Protein 9EWP (pdb70)

Nearest PDB structures (foldseek):
  9en5-assembly1_A  TM=1.001E+00  e=4.259E-35  Saccharomyces cerevisiae S288C
  9eyh-assembly1_B  TM=9.664E-01  e=7.649E-31  Saccharomyces cerevisiae
  2f4w-assembly2_B  TM=9.555E-01  e=5.500E-20  Homo sapiens
  2f4w-assembly1_A  TM=9.578E-01  e=4.843E-20  Homo sapiens
  8uqd-assembly1_B  TM=6.911E-01  e=2.734E-10  Homo sapiens

InterPro domains:
  IPR000608 Ubiquitin-conjugating (UBC), catalytic core domain [PF00179] (9-120)
  IPR000608 Ubiquitin-conjugating (UBC), catalytic core domain [PS50127] (5-167)
  IPR016135 Ubiquitin-conjugating enzyme/RWD-like [G3DSA:3.10.110.10] (1-178)
  IPR016135 Ubiquitin-conjugating enzyme/RWD-like [SSF54495] (6-152)
  IPR050113 Ubiquitin-conjugating enzyme E2-like [PTHR24067] (4-146)

Sequence (172 aa):
ATKQAHKRLTTKEYKLMVENPPPYILARPNEDNILEWHYIITGPADTPYKGGQYHGTLTFPSDYPYKPPAIRMITPNGRFKPNTRLCLSMSDYHPDTWNPGWSVSTILNGLLSFMTSDEATTGGSITTSDHQKKTLARNSISYNTFQNVRFKLIFPEVVQENVETLEKRKLDEL

Organism: Saccharomyces cerevisiae (strain ATCC 204508 / S288c) (NCBI:txid559292)

Radius of gyration: 16.15 Å; Cα contacts (8 Å, |Δi|>4): 295; chains: 1; bounding box: 28×48×44 Å

Foldseek 3Di:
DPPVQQVQLVVLQVVCVVPPDPQKDKAADPVDSQKMKMWGAQDCVALLHQAIKIWIWGHDPPPPLAATFTAIAQDAQFFDHPDGWDFCRHRVCSPPHDSPQGPSNVVVRVNVVSRDNDDTPGTDHDDSVVRNVSRVCRLVCLLPVNVVSCVRPVVVNVVSVVVVVCVVVVVD

Structure (mmCIF, N/CA/C/O backbone):
data_9EWP
#
_entry.id   9EWP
#
_cell.length_a   43.139
_cell.length_b   44.169
_cell.length_c   97.578
_cell.angle_alpha   90.000
_cell.angle_beta   90.000
_cell.angle_gamma   90.000
#
_symmetry.space_group_name_H-M   'P 21 21 21'
#
loop_
_entity.id
_entity.type
_entity.pdbx_description
1 polymer 'Ubiquitin-conjugating enzyme E2 6'
2 non-polymer 1,2-ETHANEDIOL
3 non-polymer 'CADMIUM ION'
4 non-polymer 'SODIUM ION'
5 non-polymer 'CHLORIDE ION'
6 water water
#
loop_
_atom_site.group_PDB
_atom_site.id
_atom_site.type_symbol
_atom_site.label_atom_id
_atom_site.label_alt_id
_atom_site.label_comp_id
_atom_site.label_asym_id
_atom_site.label_entity_id
_atom_site.label_seq_id
_atom_site.pdbx_PDB_ins_code
_atom_site.Cartn_x
_atom_site.Cartn_y
_atom_site.Cartn_z
_atom_site.occupancy
_atom_site.B_iso_or_equiv
_atom_site.auth_seq_id
_atom_site.auth_comp_id
_atom_site.auth_asym_id
_atom_site.auth_atom_id
_atom_site.pdbx_PDB_model_num
ATOM 1 N N . ALA A 1 2 ? 12.73769 29.61207 22.88878 1.000 30.80875 2 ALA A N 1
ATOM 2 C CA . ALA A 1 2 ? 13.93765 30.50881 23.04862 1.000 28.78721 2 ALA A CA 1
ATOM 3 C C . ALA A 1 2 ? 14.17341 31.24156 21.71864 1.000 25.58866 2 ALA A C 1
ATOM 4 O O . ALA A 1 2 ? 13.75358 30.68196 20.73746 1.000 28.20883 2 ALA A O 1
ATOM 10 N N . THR A 1 3 ? 14.84307 32.43507 21.63394 1.000 23.30422 3 THR A N 1
ATOM 11 C CA . THR A 1 3 ? 15.17632 32.95093 20.29431 1.000 20.89304 3 THR A CA 1
ATOM 12 C C . THR A 1 3 ? 16.16060 31.96677 19.63148 1.000 18.13787 3 THR A C 1
ATOM 13 O O . THR A 1 3 ? 16.90432 31.19871 20.27206 1.000 17.38348 3 THR A O 1
ATOM 24 N N . LYS A 1 4 ? 16.22072 32.04158 18.33149 1.000 18.39384 4 LYS A N 1
ATOM 25 C CA . LYS A 1 4 ? 17.11262 31.17044 17.59076 1.000 19.30740 4 LYS A CA 1
ATOM 26 C C . LYS A 1 4 ? 18.56437 31.43758 17.96927 1.000 17.74054 4 LYS A C 1
ATOM 27 O O . LYS A 1 4 ? 19.38000 30.51207 18.13575 1.000 18.14282 4 LYS A O 1
ATOM 46 N N . GLN A 1 5 ? 18.90742 32.70530 18.19106 1.000 17.24425 5 GLN A N 1
ATOM 47 C CA . GLN A 1 5 ? 20.24526 33.04920 18.63031 1.000 17.40411 5 GLN A CA 1
ATOM 48 C C . GLN A 1 5 ? 20.56233 32.42876 19.97443 1.000 16.70505 5 GLN A C 1
ATOM 49 O O . GLN A 1 5 ? 21.64186 31.86207 20.16207 1.000 17.52451 5 GLN A O 1
ATOM 63 N N . ALA A 1 6 ? 19.65806 32.56677 20.91863 1.000 16.42904 6 ALA A N 1
ATOM 64 C CA . ALA A 1 6 ? 19.92139 31.99406 22.23513 1.000 16.26298 6 ALA A CA 1
ATOM 65 C C . ALA A 1 6 ? 20.04592 30.47644 22.17647 1.000 16.47044 6 ALA A C 1
ATOM 66 O O . ALA A 1 6 ? 20.88300 29.88210 22.86809 1.000 16.40857 6 ALA A O 1
ATOM 73 N N . HIS A 1 7 ? 19.15591 29.84644 21.39632 1.000 16.40223 7 HIS A N 1
ATOM 74 C CA . HIS A 1 7 ? 19.17009 28.41546 21.29483 1.000 15.74437 7 HIS A CA 1
ATOM 75 C C . HIS A 1 7 ? 20.48913 27.93193 20.70975 1.000 15.52599 7 HIS A C 1
ATOM 76 O O . HIS A 1 7 ? 21.09652 26.98259 21.22172 1.000 16.17953 7 HIS A O 1
ATOM 90 N N . LYS A 1 8 ? 20.96442 28.57023 19.64433 1.000 15.49608 8 LYS A N 1
ATOM 91 C CA . LYS A 1 8 ? 22.23545 28.18060 19.06487 1.000 16.08963 8 LYS A CA 1
ATOM 92 C C . LYS A 1 8 ? 23.37955 28.34590 20.05438 1.000 15.38844 8 LYS A C 1
ATOM 93 O O . LYS A 1 8 ? 24.25451 27.47660 20.19784 1.000 15.69152 8 LYS A O 1
ATOM 112 N N . ARG A 1 9 ? 23.39648 29.48216 20.74225 1.000 15.27736 9 ARG A N 1
ATOM 113 C CA . ARG A 1 9 ? 24.46958 29.74784 21.69995 1.000 15.46248 9 ARG A CA 1
ATOM 114 C C . ARG A 1 9 ? 24.50182 28.73646 22.83068 1.000 15.37930 9 ARG A C 1
ATOM 115 O O . ARG A 1 9 ? 25.58062 28.22322 23.19350 1.000 15.68805 9 ARG A O 1
ATOM 136 N N . LEU A 1 10 ? 23.34345 28.49797 23.43931 1.000 15.02437 10 LEU A N 1
ATOM 137 C CA . LEU A 1 10 ? 23.31740 27.59958 24.59624 1.000 15.52951 10 LEU A CA 1
ATOM 138 C C . LEU A 1 10 ? 23.58937 26.15118 24.21437 1.000 15.81225 10 LEU A C 1
ATOM 139 O O . LEU A 1 10 ? 24.22714 25.40370 24.98371 1.000 16.00426 10 LEU A O 1
ATOM 155 N N A THR A 1 11 ? 23.14106 25.75251 23.02528 0.649 15.45539 11 THR A N 1
ATOM 156 N N B THR A 1 11 ? 23.14809 25.73823 23.02878 0.351 16.05213 11 THR A N 1
ATOM 157 C CA A THR A 1 11 ? 23.50791 24.43158 22.50065 0.649 16.07167 11 THR A CA 1
ATOM 158 C CA B THR A 1 11 ? 23.52455 24.39913 22.59642 0.351 16.66467 11 THR A CA 1
ATOM 159 C C A THR A 1 11 ? 25.03288 24.31962 22.39924 0.649 16.09287 11 THR A C 1
ATOM 160 C C B THR A 1 11 ? 25.04620 24.30623 22.42386 0.351 16.42397 11 THR A C 1
ATOM 161 O O A THR A 1 11 ? 25.64199 23.31255 22.79417 0.649 16.25839 11 THR A O 1
ATOM 162 O O B THR A 1 11 ? 25.66514 23.29993 22.79945 0.351 16.52886 11 THR A O 1
ATOM 183 N N . LYS A 1 12 ? 25.68026 25.34709 21.87177 1.000 16.08854 12 LYS A N 1
ATOM 184 C CA . LYS A 1 12 ? 27.13598 25.30815 21.74734 1.000 16.12196 12 LYS A CA 1
ATOM 185 C C . LYS A 1 12 ? 27.79621 25.30605 23.12250 1.000 16.21245 12 LYS A C 1
ATOM 186 O O . LYS A 1 12 ? 28.79643 24.59709 23.34310 1.000 16.69705 12 LYS A O 1
ATOM 206 N N . GLU A 1 13 ? 27.26573 26.07872 24.06351 1.000 16.38203 13 GLU A N 1
ATOM 207 C CA . GLU A 1 13 ? 27.83509 26.06237 25.41276 1.000 15.96609 13 GLU A CA 1
ATOM 208 C C . GLU A 1 13 ? 27.80681 24.65743 26.00809 1.000 16.52932 13 GLU A C 1
ATOM 209 O O . GLU A 1 13 ? 28.75098 24.26921 26.70394 1.000 18.17570 13 GLU A O 1
ATOM 221 N N . TYR A 1 14 ? 26.71130 23.89794 25.80928 1.000 15.76170 14 TYR A N 1
ATOM 222 C CA . TYR A 1 14 ? 26.67674 22.55230 26.35765 1.000 15.54476 14 TYR A CA 1
ATOM 223 C C . TYR A 1 14 ? 27.71832 21.65923 25.68700 1.000 15.00582 14 TYR A C 1
ATOM 224 O O . TYR A 1 14 ? 28.44136 20.92095 26.34487 1.000 16.50902 14 TYR A O 1
ATOM 242 N N . LYS A 1 15 ? 27.85610 21.79608 24.36743 1.000 15.80838 15 LYS A N 1
ATOM 243 C CA . LYS A 1 15 ? 28.85592 21.03821 23.66348 1.000 16.99504 15 LYS A CA 1
ATOM 244 C C . LYS A 1 15 ? 30.25376 21.32636 24.20314 1.000 17.52044 15 LYS A C 1
ATOM 245 O O . LYS A 1 15 ? 31.07210 20.40725 24.38301 1.000 17.74368 15 LYS A O 1
ATOM 264 N N . LEU A 1 16 ? 30.55636 22.60787 24.44098 1.000 17.78610 16 LEU A N 1
ATOM 265 C CA . LEU A 1 16 ? 31.85099 22.95263 24.98526 1.000 17.82841 16 LEU A CA 1
ATOM 266 C C . LEU A 1 16 ? 32.08440 22.32377 26.34774 1.000 18.51739 16 LEU A C 1
ATOM 267 O O . LEU A 1 16 ? 33.20687 21.92655 26.68444 1.000 20.04111 16 LEU A O 1
ATOM 283 N N . MET A 1 17 ? 31.04223 22.24703 27.16166 1.000 18.46336 17 MET A N 1
ATOM 284 C CA . MET A 1 17 ? 31.18437 21.63134 28.48243 1.000 19.47950 17 MET A CA 1
ATOM 285 C C . MET A 1 17 ? 31.36490 20.12352 28.40890 1.000 17.64447 17 MET A C 1
ATOM 286 O O . MET A 1 17 ? 32.05698 19.52106 29.23894 1.000 19.54201 17 MET A O 1
ATOM 300 N N . VAL A 1 18 ? 30.74189 19.47080 27.43589 1.000 17.27898 18 VAL A N 1
ATOM 301 C CA . VAL A 1 18 ? 30.98395 18.04384 27.22616 1.000 18.13441 18 VAL A CA 1
ATOM 302 C C . VAL A 1 18 ? 32.43789 17.81340 26.87040 1.000 19.53008 18 VAL A C 1
ATOM 303 O O . VAL A 1 18 ? 33.07794 16.84752 27.32834 1.000 20.69233 18 VAL A O 1
ATOM 316 N N . GLU A 1 19 ? 32.95892 18.65731 25.98019 1.000 20.18203 19 GLU A N 1
ATOM 317 C CA . GLU A 1 19 ? 34.31489 18.50117 25.47438 1.000 22.77731 19 GLU A CA 1
ATOM 318 C C . GLU A 1 19 ? 35.35555 18.79026 26.54227 1.000 22.48727 19 GLU A C 1
ATOM 319 O O . GLU A 1 19 ? 36.42816 18.17262 26.55545 1.000 24.45903 19 GLU A O 1
ATOM 331 N N . ASN A 1 20 ? 35.10236 19.77323 27.40120 1.000 21.05078 20 ASN A N 1
ATOM 332 C CA . ASN A 1 20 ? 36.04371 20.14221 28.44668 1.000 22.86475 20 ASN A CA 1
ATOM 333 C C . ASN A 1 20 ? 35.25524 20.39711 29.71094 1.000 22.01450 20 ASN A C 1
ATOM 334 O O . ASN A 1 20 ? 34.93082 21.53188 30.06083 1.000 22.01072 20 ASN A O 1
ATOM 345 N N . PRO A 1 21 ? 34.95397 19.35106 30.45450 1.000 22.28196 21 PRO A N 1
ATOM 346 C CA . PRO A 1 21 ? 34.12305 19.50276 31.62375 1.000 23.48679 21 PRO A CA 1
ATOM 347 C C . PRO A 1 21 ? 34.86855 20.24412 32.71485 1.000 24.08425 21 PRO A C 1
ATOM 348 O O . PRO A 1 21 ? 36.01843 19.92140 33.02384 1.000 25.38522 21 PRO A O 1
ATOM 359 N N . PRO A 1 22 ? 34.24325 21.25652 33.30090 1.000 23.75920 22 PRO A N 1
ATOM 360 C CA . PRO A 1 22 ? 34.89425 22.03420 34.30127 1.000 24.35863 22 PRO A CA 1
ATOM 361 C C . PRO A 1 22 ? 34.99541 21.23904 35.58337 1.000 23.78551 22 PRO A C 1
ATOM 362 O O . PRO A 1 22 ? 34.04036 20.55811 35.97558 1.000 22.52126 22 PRO A O 1
ATOM 373 N N . PRO A 1 23 ? 36.12217 21.32251 36.27743 1.000 25.17740 23 PRO A N 1
ATOM 374 C CA . PRO A 1 23 ? 36.23052 20.66467 37.56356 1.000 24.32118 23 PRO A CA 1
ATOM 375 C C . PRO A 1 23 ? 35.10750 21.09892 38.49281 1.000 21.97720 23 PRO A C 1
ATOM 376 O O . PRO A 1 23 ? 34.73637 22.27064 38.57490 1.000 22.20905 23 PRO A O 1
ATOM 387 N N . TYR A 1 24 ? 34.58595 20.14229 39.19735 1.000 18.03550 24 TYR A N 1
ATOM 388 C CA . TYR A 1 24 ? 33.60585 20.26978 40.25977 1.000 16.85808 24 TYR A CA 1
ATOM 389 C C . TYR A 1 24 ? 32.19652 20.54604 39.78883 1.000 16.16403 24 TYR A C 1
ATOM 390 O O . TYR A 1 24 ? 31.32077 20.62281 40.61277 1.000 18.56657 24 TYR A O 1
ATOM 408 N N . ILE A 1 25 ? 31.95407 20.65647 38.47874 1.000 15.73787 25 ILE A N 1
ATOM 409 C CA . ILE A 1 25 ? 30.67553 21.20275 38.00376 1.000 17.18445 25 ILE A CA 1
ATOM 410 C C . ILE A 1 25 ? 30.13910 20.37112 36.84085 1.000 17.41764 25 ILE A C 1
ATOM 411 O O . ILE A 1 25 ? 30.82880 20.20220 35.84193 1.000 19.12463 25 ILE A O 1
ATOM 427 N N . LEU A 1 26 ? 28.92798 19.86112 36.99042 1.000 16.80497 26 LEU A N 1
ATOM 428 C CA . LEU A 1 26 ? 28.16529 19.20938 35.93577 1.000 18.10090 26 LEU A CA 1
ATOM 429 C C . LEU A 1 26 ? 26.99630 20.13906 35.62375 1.000 16.89983 26 LEU A C 1
ATOM 430 O O . LEU A 1 26 ? 26.34933 20.59064 36.53459 1.000 18.76168 26 LEU A O 1
ATOM 446 N N . ALA A 1 27 ? 26.70375 20.40542 34.36726 1.000 15.60450 27 ALA A N 1
ATOM 447 C CA . ALA A 1 27 ? 25.59070 21.27772 34.03693 1.000 16.38652 27 ALA A CA 1
ATOM 448 C C . ALA A 1 27 ? 25.02740 20.94839 32.67268 1.000 15.85552 27 ALA A C 1
ATOM 449 O O . ALA A 1 27 ? 25.76928 20.54556 31.76749 1.000 18.01744 27 ALA A O 1
ATOM 456 N N . ARG A 1 28 ? 23.72446 21.16524 32.51338 1.000 15.45407 28 ARG A N 1
ATOM 457 C CA . ARG A 1 28 ? 23.09036 20.91649 31.22383 1.000 16.13632 28 ARG A CA 1
ATOM 458 C C . ARG A 1 28 ? 21.75734 21.63185 31.17514 1.000 15.33724 28 ARG A C 1
ATOM 459 O O . ARG A 1 28 ? 21.17975 21.97108 32.21171 1.000 16.00133 28 ARG A O 1
ATOM 480 N N . PRO A 1 29 ? 21.23049 21.84827 29.96705 1.000 16.09721 29 PRO A N 1
ATOM 481 C CA . PRO A 1 29 ? 19.89545 22.40320 29.83270 1.000 15.14360 29 PRO A CA 1
ATOM 482 C C . PRO A 1 29 ? 18.81047 21.41939 30.18811 1.000 15.26534 29 PRO A C 1
ATOM 483 O O . PRO A 1 29 ? 18.96201 20.20517 30.01668 1.000 16.40937 29 PRO A O 1
ATOM 494 N N . ASN A 1 30 ? 17.65774 21.91866 30.58647 1.000 15.50633 30 ASN A N 1
ATOM 495 C CA . ASN A 1 30 ? 16.42931 21.13311 30.60592 1.000 16.20430 30 ASN A CA 1
ATOM 496 C C . ASN A 1 30 ? 16.09359 20.74761 29.19016 1.000 17.46317 30 ASN A C 1
ATOM 497 O O . ASN A 1 30 ? 16.10989 21.61085 28.28832 1.000 17.68399 30 ASN A O 1
ATOM 508 N N . GLU A 1 31 ? 15.85321 19.45352 28.97065 1.000 18.91982 31 GLU A N 1
ATOM 509 C CA . GLU A 1 31 ? 15.55461 18.99394 27.61821 1.000 20.58433 31 GLU A CA 1
ATOM 510 C C . GLU A 1 31 ? 14.29992 19.61412 27.07093 1.000 22.23538 31 GLU A C 1
ATOM 511 O O . GLU A 1 31 ? 14.04429 19.47615 25.86372 1.000 25.98802 31 GLU A O 1
ATOM 523 N N . ASP A 1 32 ? 13.45694 20.18936 27.92284 1.000 20.56870 32 ASP A N 1
ATOM 524 C CA . ASP A 1 32 ? 12.24723 20.83492 27.43532 1.000 23.96862 32 ASP A CA 1
ATOM 525 C C . ASP A 1 32 ? 12.35279 22.35267 27.38908 1.000 21.90483 32 ASP A C 1
ATOM 526 O O . ASP A 1 32 ? 11.38559 23.01261 26.97251 1.000 23.20807 32 ASP A O 1
ATOM 535 N N . ASN A 1 33 ? 13.46669 22.93493 27.78646 1.000 19.04515 33 ASN A N 1
ATOM 536 C CA . ASN A 1 33 ? 13.59499 24.39488 27.82546 1.000 18.37101 33 ASN A CA 1
ATOM 537 C C . ASN A 1 33 ? 15.07288 24.72862 27.90952 1.000 17.34880 33 ASN A C 1
ATOM 538 O O . ASN A 1 33 ? 15.64339 24.73202 28.99881 1.000 17.67855 33 ASN A O 1
ATOM 549 N N . ILE A 1 34 ? 15.65780 25.09394 26.77298 1.000 17.81798 34 ILE A N 1
ATOM 550 C CA . ILE A 1 34 ? 17.08298 25.36524 26.70394 1.000 17.17795 34 ILE A CA 1
ATOM 551 C C . ILE A 1 34 ? 17.51338 26.53408 27.58419 1.000 16.89570 34 ILE A C 1
ATOM 552 O O . ILE A 1 34 ? 18.69756 26.61932 27.92728 1.000 16.33957 34 ILE A O 1
ATOM 568 N N . LEU A 1 35 ? 16.57905 27.44712 27.92833 1.000 16.33193 35 LEU A N 1
ATOM 569 C CA . LEU A 1 35 ? 16.91323 28.56315 28.80764 1.000 16.20091 35 LEU A CA 1
ATOM 570 C C . LEU A 1 35 ? 17.06917 28.16625 30.25208 1.000 16.15908 35 LEU A C 1
ATOM 571 O O . LEU A 1 35 ? 17.69776 28.91298 31.01962 1.000 17.49905 35 LEU A O 1
ATOM 587 N N . GLU A 1 36 ? 16.56282 27.02268 30.68203 1.000 15.95796 36 GLU A N 1
ATOM 588 C CA . GLU A 1 36 ? 16.64776 26.60588 32.07980 1.000 16.46757 36 GLU A CA 1
ATOM 589 C C . GLU A 1 36 ? 17.72946 25.55804 32.21612 1.000 15.26794 36 GLU A C 1
ATOM 590 O O . GLU A 1 36 ? 17.54295 24.40401 31.81646 1.000 17.55892 36 GLU A O 1
ATOM 602 N N . TRP A 1 37 ? 18.85088 25.90330 32.78220 1.000 15.04677 37 TRP A N 1
ATOM 603 C CA . TRP A 1 37 ? 19.93272 24.98485 33.05694 1.000 14.71742 37 TRP A CA 1
ATOM 604 C C . TRP A 1 37 ? 19.94700 24.56777 34.50616 1.000 14.88378 37 TRP A C 1
ATOM 605 O O . TRP A 1 37 ? 19.57343 25.30741 35.41527 1.000 15.68571 37 TRP A O 1
ATOM 626 N N . HIS A 1 38 ? 20.40947 23.32233 34.70164 1.000 14.84007 38 HIS A N 1
ATOM 627 C CA . HIS A 1 38 ? 20.63353 22.73336 36.00158 1.000 14.33333 38 HIS A CA 1
ATOM 628 C C . HIS A 1 38 ? 22.09234 22.38907 36.14024 1.000 13.94638 38 HI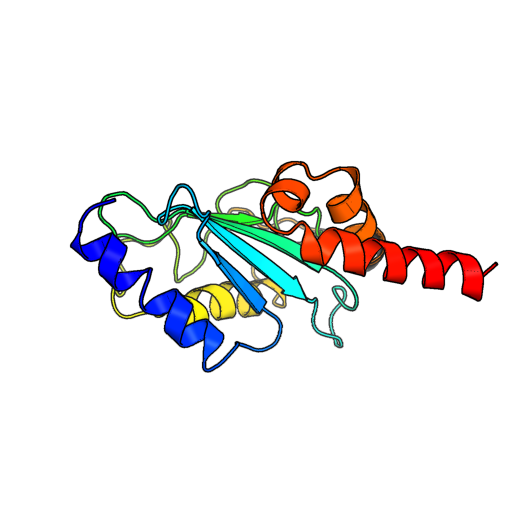S A C 1
ATOM 629 O O . HIS A 1 38 ? 22.69839 21.86918 35.20353 1.000 15.67543 38 HIS A O 1
ATOM 643 N N . TYR A 1 39 ? 22.64030 22.63261 37.33388 1.000 14.38541 39 TYR A N 1
ATOM 644 C CA . TYR A 1 39 ? 24.02548 22.27328 37.62377 1.000 13.91917 39 TYR A CA 1
ATOM 645 C C . TYR A 1 39 ? 24.07949 21.45858 38.91100 1.000 13.89100 39 TYR A C 1
ATOM 646 O O . TYR A 1 39 ? 23.16757 21.54478 39.75734 1.000 14.05547 39 TYR A O 1
ATOM 664 N N . ILE A 1 40 ? 25.19499 20.73028 39.04134 1.000 14.12143 40 ILE A N 1
ATOM 665 C CA . ILE A 1 40 ? 25.56070 20.08882 40.27924 1.000 14.37200 40 ILE A CA 1
ATOM 666 C C . ILE A 1 40 ? 26.99394 20.49960 40.57637 1.000 14.94443 40 ILE A C 1
ATOM 667 O O . ILE A 1 40 ? 27.88489 20.22721 39.75637 1.000 15.89377 40 ILE A O 1
ATOM 683 N N . ILE A 1 41 ? 27.21481 21.17400 41.71774 1.000 15.06192 41 ILE A N 1
ATOM 684 C CA . ILE A 1 41 ? 28.55167 21.44574 42.22784 1.000 15.16531 41 ILE A CA 1
ATOM 685 C C . ILE A 1 41 ? 28.92927 20.36792 43.22901 1.000 14.44848 41 ILE A C 1
ATOM 686 O O . ILE A 1 41 ? 28.15288 20.04301 44.12336 1.000 15.35541 41 ILE A O 1
ATOM 702 N N . THR A 1 42 ? 30.10793 19.81535 43.04817 1.000 15.22893 42 THR A N 1
ATOM 703 C CA . THR A 1 42 ? 30.70696 18.91878 44.03789 1.000 15.62205 42 THR A CA 1
ATOM 704 C C . THR A 1 42 ? 31.57065 19.79231 44.96381 1.000 14.79750 42 THR A C 1
ATOM 705 O O . THR A 1 42 ? 32.39078 20.57457 44.48588 1.000 15.79440 42 THR A O 1
ATOM 716 N N . GLY A 1 43 ? 31.31563 19.72311 46.26634 1.000 15.35767 43 GLY A N 1
ATOM 717 C CA . GLY A 1 43 ? 32.02637 20.54431 47.19653 1.000 16.30560 43 GLY A CA 1
ATOM 718 C C . GLY A 1 43 ? 33.51243 20.26356 47.11913 1.000 15.67265 43 GLY A C 1
ATOM 719 O O . GLY A 1 43 ? 33.92544 19.10425 47.26201 1.000 16.63178 43 GLY A O 1
ATOM 723 N N . PRO A 1 44 ? 34.37068 21.27877 46.97772 1.000 16.38529 44 PRO A N 1
ATOM 724 C CA . PRO A 1 44 ? 35.81112 21.02793 46.98178 1.000 15.93660 44 PRO A CA 1
ATOM 725 C C . PRO A 1 44 ? 36.27786 20.49367 48.32733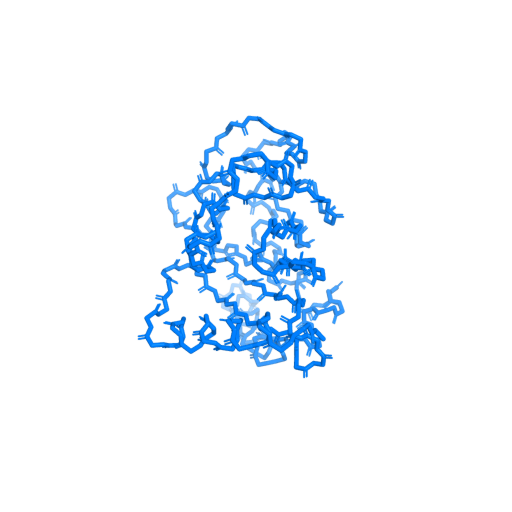 1.000 15.29006 44 PRO A C 1
ATOM 726 O O . PRO A 1 44 ? 35.76042 20.82294 49.38504 1.000 15.63714 44 PRO A O 1
ATOM 737 N N . ALA A 1 45 ? 37.34643 19.72346 48.29662 1.000 15.17668 45 ALA A N 1
ATOM 738 C CA . ALA A 1 45 ? 37.75914 18.96106 49.47068 1.000 16.04676 45 ALA A CA 1
ATOM 739 C C . ALA A 1 45 ? 38.26946 19.83544 50.59588 1.000 15.53914 45 ALA A C 1
ATOM 740 O O . ALA A 1 45 ? 38.06138 19.48091 51.75587 1.000 16.27479 45 ALA A O 1
ATOM 747 N N . ASP A 1 46 ? 38.98126 20.92876 50.32294 1.000 14.80916 46 ASP A N 1
ATOM 748 C CA . ASP A 1 46 ? 39.56002 21.75133 51.36933 1.000 14.80525 46 ASP A CA 1
ATOM 749 C C . ASP A 1 46 ? 38.63838 22.88500 51.77454 1.000 14.47879 46 ASP A C 1
ATOM 750 O O . ASP A 1 46 ? 39.06686 24.03104 51.93120 1.000 15.64405 46 ASP A O 1
ATOM 759 N N . THR A 1 47 ? 37.37393 22.54619 51.98877 1.000 14.82293 47 THR A N 1
ATOM 760 C CA . THR A 1 47 ? 36.29767 23.45422 52.34457 1.000 15.09195 47 THR A CA 1
ATOM 761 C C . THR A 1 47 ? 35.34895 22.69827 53.26693 1.000 14.99773 47 THR A C 1
ATOM 762 O O . THR A 1 47 ? 35.31903 21.45359 53.24890 1.000 15.38375 47 THR A O 1
ATOM 773 N N . PRO A 1 48 ? 34.43505 23.41422 53.92824 1.000 15.59518 48 PRO A N 1
ATOM 774 C CA . PRO A 1 48 ? 33.41833 22.71843 54.72459 1.000 16.59678 48 PRO A CA 1
ATOM 775 C C . PRO A 1 48 ? 32.37927 22.03787 53.86404 1.000 15.30456 48 PRO A C 1
ATOM 776 O O . PRO A 1 48 ? 31.54550 21.28063 54.39496 1.000 16.46985 48 PRO A O 1
ATOM 787 N N . TYR A 1 49 ? 32.41444 22.28362 52.56615 1.000 15.14418 49 TYR A N 1
ATOM 788 C CA . TYR A 1 49 ? 31.52533 21.65595 51.62089 1.000 14.20819 49 TYR A CA 1
ATOM 789 C C . TYR A 1 49 ? 32.02904 20.30516 51.13009 1.000 14.49002 49 TYR A C 1
ATOM 790 O O . TYR A 1 49 ? 31.36982 19.68739 50.26852 1.000 14.79925 49 TYR A O 1
ATOM 808 N N . LYS A 1 50 ? 33.15666 19.81784 51.59481 1.000 14.84780 50 LYS A N 1
ATOM 809 C CA . LYS A 1 50 ? 33.69116 18.54770 51.14642 1.000 15.54485 50 LYS A CA 1
ATOM 810 C C . LYS A 1 50 ? 32.63617 17.44166 51.21286 1.000 16.96491 50 LYS A C 1
ATOM 811 O O . LYS A 1 50 ? 31.92659 17.29191 52.22562 1.000 17.74518 50 LYS A O 1
ATOM 830 N N . GLY A 1 51 ? 32.53379 16.64282 50.14385 1.000 18.62871 51 GLY A N 1
ATOM 831 C CA . GLY A 1 51 ? 31.57710 15.57210 50.03764 1.000 18.94492 51 GLY A CA 1
ATOM 832 C C . GLY A 1 51 ? 30.19107 16.02451 49.69652 1.000 17.92599 51 GLY A C 1
ATOM 833 O O . GLY A 1 51 ? 29.33173 15.16387 49.43451 1.000 20.29301 51 GLY A O 1
ATOM 837 N N . GLY A 1 52 ? 29.92674 17.32512 49.63277 1.000 17.03844 52 GLY A N 1
ATOM 838 C CA . GLY A 1 52 ? 28.60208 17.77220 49.33637 1.000 16.01078 52 GLY A CA 1
ATOM 839 C C . GLY A 1 52 ? 28.27436 17.76276 47.84940 1.000 14.85780 52 GLY A C 1
ATOM 840 O O . GLY A 1 52 ? 29.15025 17.88380 47.00281 1.000 16.55462 52 GLY A O 1
ATOM 844 N N . GLN A 1 53 ? 26.97247 17.69434 47.58677 1.000 14.17224 53 GLN A N 1
ATOM 845 C CA . GLN A 1 53 ? 26.44632 17.65881 46.21478 1.000 13.95884 53 GLN A CA 1
ATOM 846 C C . GLN A 1 53 ? 25.36726 18.73101 46.13845 1.000 14.19870 53 GLN A C 1
ATOM 847 O O . GLN A 1 53 ? 24.30394 18.56882 46.75814 1.000 14.67543 53 GLN A O 1
ATOM 861 N N . TYR A 1 54 ? 25.63068 19.76652 45.35922 1.000 14.13158 54 TYR A N 1
ATOM 862 C CA . TYR A 1 54 ? 24.77663 20.96355 45.40590 1.000 13.89473 54 TYR A CA 1
ATOM 863 C C . TYR A 1 54 ? 24.13147 21.24742 44.05922 1.000 13.32011 54 TYR A C 1
ATOM 864 O O . TYR A 1 54 ? 24.80198 21.68114 43.10527 1.000 14.30632 54 TYR A O 1
ATOM 882 N N . HIS A 1 55 ? 22.83553 21.00272 43.97814 1.000 13.56585 55 HIS A N 1
ATOM 883 C CA . HIS A 1 55 ? 22.05457 21.24826 42.76550 1.000 13.47140 55 HIS A CA 1
ATOM 884 C C . HIS A 1 55 ? 21.53245 22.65876 42.76869 1.000 13.61895 55 HIS A C 1
ATOM 885 O O . HIS A 1 55 ? 21.04205 23.14885 43.79322 1.000 13.96263 55 HIS A O 1
ATOM 899 N N . GLY A 1 56 ? 21.58785 23.28895 41.61636 1.000 13.60681 56 GLY A N 1
ATOM 900 C CA . GLY A 1 56 ? 20.91871 24.55937 41.42040 1.000 13.93917 56 GLY A CA 1
ATOM 901 C C . GLY A 1 56 ? 20.61187 24.80371 39.95117 1.000 13.88446 56 GLY A C 1
ATOM 902 O O . GLY A 1 56 ? 20.73457 23.89647 39.10138 1.000 14.11545 56 GLY A O 1
ATOM 906 N N . THR A 1 57 ? 20.18860 26.03383 39.64728 1.000 14.51842 57 THR A N 1
ATOM 907 C CA . THR A 1 57 ? 19.75667 26.38533 38.30440 1.000 14.00926 57 THR A CA 1
ATOM 908 C C . THR A 1 57 ? 20.41422 27.68941 37.84845 1.000 14.29406 57 THR A C 1
ATOM 909 O O . THR A 1 57 ? 20.75080 28.60952 38.62233 1.000 14.27715 57 THR A O 1
ATOM 920 N N . LEU A 1 58 ? 20.56089 27.77642 36.52533 1.000 14.70188 58 LEU A N 1
ATOM 921 C CA . LEU A 1 58 ? 20.81440 29.02238 35.80150 1.000 15.31429 58 LEU A CA 1
ATOM 922 C C . LEU A 1 58 ? 19.63696 29.23276 34.86003 1.000 15.17794 58 LEU A C 1
ATOM 923 O O . LEU A 1 58 ? 19.37506 28.38535 34.02434 1.000 17.58099 58 LEU A O 1
ATOM 939 N N . THR A 1 59 ? 18.88606 30.31980 35.04070 1.000 15.33972 59 THR A N 1
ATOM 940 C CA . THR A 1 59 ? 17.73122 30.55982 34.19484 1.000 15.35807 59 THR A CA 1
ATOM 941 C C . THR A 1 59 ? 18.09496 31.74900 33.31898 1.000 15.99751 59 THR A C 1
ATOM 942 O O . THR A 1 59 ? 18.13618 32.91339 33.77612 1.000 15.37844 59 THR A O 1
ATOM 953 N N . PHE A 1 60 ? 18.36625 31.44985 32.03282 1.000 16.08956 60 PHE A N 1
ATOM 954 C CA . PHE A 1 60 ? 18.69116 32.49739 31.06583 1.000 15.59799 60 PHE A CA 1
ATOM 955 C C . PHE A 1 60 ? 17.41901 33.21121 30.61664 1.000 15.76447 60 PHE A C 1
ATOM 956 O O . PHE A 1 60 ? 16.38028 32.56915 30.41661 1.000 16.61757 60 PHE A O 1
ATOM 973 N N . PRO A 1 61 ? 17.47085 34.53127 30.47596 1.000 15.56554 61 PRO A N 1
ATOM 974 C CA . PRO A 1 61 ? 16.29432 35.31526 30.12703 1.000 16.06492 61 PRO A CA 1
ATOM 975 C C . PRO A 1 61 ? 16.05944 35.23656 28.62610 1.000 16.44765 61 PRO A C 1
ATOM 976 O O . PRO A 1 61 ? 16.90021 34.79925 27.83402 1.000 15.47445 61 PRO A O 1
ATOM 987 N N . SER A 1 62 ? 14.86531 35.67975 28.23170 1.000 17.75389 62 SER A N 1
ATOM 988 C CA . SER A 1 62 ? 14.46687 35.61604 26.83396 1.000 19.41694 62 SER A CA 1
ATOM 989 C C . SER A 1 62 ? 15.36551 36.42586 25.90662 1.000 17.80161 62 SER A C 1
ATOM 990 O O . SER A 1 62 ? 15.46651 36.10148 24.70814 1.000 19.13424 62 SER A O 1
ATOM 998 N N . ASP A 1 63 ? 16.04272 37.43784 26.45352 1.000 16.11540 63 ASP A N 1
ATOM 999 C CA . ASP A 1 63 ? 16.94155 38.30991 25.72556 1.000 15.70068 63 ASP A CA 1
ATOM 1000 C C . ASP A 1 63 ? 18.40121 37.89959 25.84941 1.000 15.35175 63 ASP A C 1
ATOM 1001 O O . ASP A 1 63 ? 19.27542 38.62879 25.37425 1.000 15.74442 63 ASP A O 1
ATOM 1010 N N . TYR A 1 64 ? 18.67075 36.70372 26.41612 1.000 15.66834 64 TYR A N 1
ATOM 1011 C CA . TYR A 1 64 ? 20.00600 36.13065 26.30528 1.000 15.67138 64 TYR A CA 1
ATOM 1012 C C . TYR A 1 64 ? 20.39659 36.09842 24.82911 1.000 16.07558 64 TYR A C 1
ATOM 1013 O O . TYR A 1 64 ? 19.57603 35.72776 24.01063 1.000 16.50730 64 TYR A O 1
ATOM 1031 N N . PRO A 1 65 ? 21.65677 36.44617 24.44800 1.000 15.56648 65 PRO A N 1
ATOM 1032 C CA . PRO A 1 65 ? 22.87129 36.59032 25.26475 1.000 15.53464 65 PRO A CA 1
ATOM 1033 C C . PRO A 1 65 ? 23.15225 37.99930 25.74404 1.000 15.91218 65 PRO A C 1
ATOM 1034 O O . PRO A 1 65 ? 24.26027 38.29646 26.20698 1.000 16.88266 65 PRO A O 1
ATOM 1045 N N . TYR A 1 66 ? 22.16297 38.88740 25.73876 1.000 15.40605 66 TYR A N 1
ATOM 1046 C CA . TYR A 1 66 ? 22.40013 40.30007 26.08156 1.000 15.35121 66 TYR A CA 1
ATOM 1047 C C . TYR A 1 66 ? 22.02741 40.63838 27.49900 1.000 16.17118 66 TYR A C 1
ATOM 1048 O O . TYR A 1 66 ? 22.20357 41.79192 27.91691 1.000 18.84266 66 TYR A O 1
ATOM 1066 N N . LYS A 1 67 ? 21.62384 39.66321 28.28434 1.000 16.32649 67 LYS A N 1
ATOM 1067 C CA . LYS A 1 67 ? 21.20845 39.84533 29.67025 1.000 16.62546 67 LYS A CA 1
ATOM 1068 C C . LYS A 1 67 ? 21.66215 38.59275 30.41714 1.000 15.98114 67 LYS A C 1
ATOM 1069 O O . LYS A 1 67 ? 21.63382 37.49333 29.85320 1.000 16.87892 67 LYS A O 1
ATOM 1088 N N . PRO A 1 68 ? 22.02536 38.70304 31.69405 1.000 15.83782 68 PRO A N 1
ATOM 1089 C CA . PRO A 1 68 ? 22.54493 37.54465 32.43213 1.000 15.09102 68 PRO A CA 1
ATOM 1090 C C . PRO A 1 68 ? 21.48223 36.61402 32.96795 1.000 14.74197 68 PRO A C 1
ATOM 1091 O O . PRO A 1 68 ? 20.32798 37.00866 33.14063 1.000 15.41497 68 PRO A O 1
ATOM 1102 N N . PRO A 1 69 ? 21.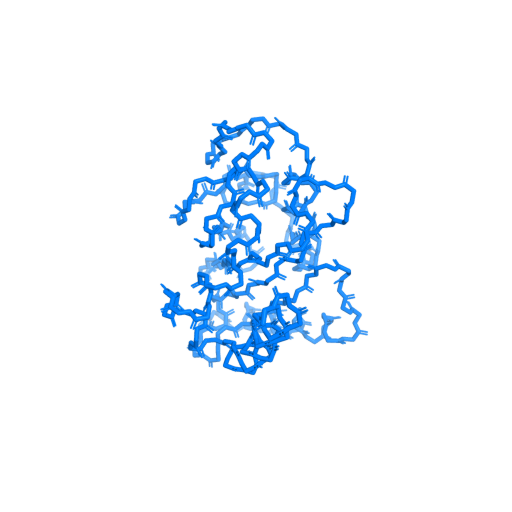87033 35.39170 33.31354 1.000 15.42397 69 PRO A N 1
ATOM 1103 C CA . PRO A 1 69 ? 20.96054 34.45166 33.98107 1.000 14.75806 69 PRO A CA 1
ATOM 1104 C C . PRO A 1 69 ? 20.70955 34.77877 35.43607 1.000 14.67984 69 PRO A C 1
ATOM 1105 O O . PRO A 1 69 ? 21.51706 35.42924 36.10989 1.000 15.31140 69 PRO A O 1
ATOM 1116 N N . ALA A 1 70 ? 19.56100 34.31241 35.89237 1.000 14.17694 70 ALA A N 1
ATOM 1117 C CA . ALA A 1 70 ? 19.27793 34.20882 37.32177 1.000 14.84516 70 ALA A CA 1
ATOM 1118 C C . ALA A 1 70 ? 19.90638 32.93398 37.87762 1.000 14.64102 70 ALA A C 1
ATOM 1119 O O . ALA A 1 70 ? 19.69448 31.85938 37.28270 1.000 15.29052 70 ALA A O 1
ATOM 1126 N N . ILE A 1 71 ? 20.65752 33.02475 38.96750 1.000 14.34124 71 ILE A N 1
ATOM 1127 C CA . ILE A 1 71 ? 21.42601 31.94317 39.55007 1.000 14.70776 71 ILE A CA 1
ATOM 1128 C C . ILE A 1 71 ? 20.83710 31.60901 40.89266 1.000 13.66465 71 ILE A C 1
ATOM 1129 O O . ILE A 1 71 ? 20.72757 32.47755 41.74886 1.000 14.19116 71 ILE A O 1
ATOM 1145 N N . ARG A 1 72 ? 20.42877 30.34633 41.09138 1.000 13.44060 72 ARG A N 1
ATOM 1146 C CA . ARG A 1 72 ? 19.84740 29.89143 42.34143 1.000 14.40927 72 ARG A CA 1
ATOM 1147 C C . ARG A 1 72 ? 20.50140 28.56830 42.72904 1.000 13.82614 72 ARG A C 1
ATOM 1148 O O . ARG A 1 72 ? 20.97322 27.82247 41.84058 1.000 14.59622 72 ARG A O 1
ATOM 1169 N N . MET A 1 73 ? 20.54929 28.27596 44.01193 1.000 13.44749 73 MET A N 1
ATOM 1170 C CA . MET A 1 73 ? 20.94121 26.97988 44.54121 1.000 14.43817 73 MET A CA 1
ATOM 1171 C C . MET A 1 73 ? 19.77008 26.33687 45.22458 1.000 13.76001 73 MET A C 1
ATOM 1172 O O . MET A 1 73 ? 19.14660 26.98822 46.05571 1.000 14.47867 73 MET A O 1
A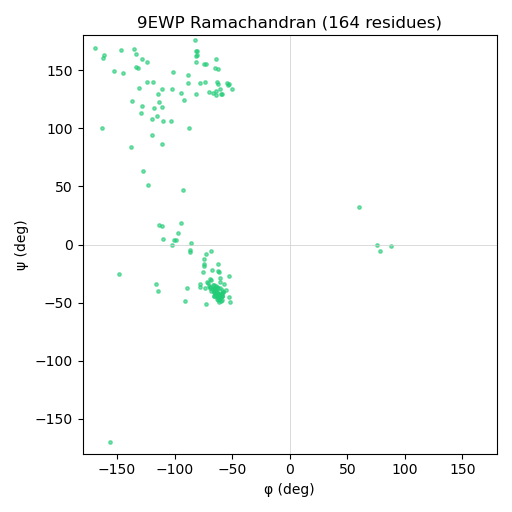TOM 1186 N N . ILE A 1 74 ? 19.48049 25.10295 44.88090 1.000 13.59677 74 ILE A N 1
ATOM 1187 C CA . ILE A 1 74 ? 18.31254 24.38810 45.43418 1.000 14.67551 74 ILE A CA 1
ATOM 1188 C C . ILE A 1 74 ? 18.67153 23.61243 46.70581 1.000 14.06849 74 ILE A C 1
ATOM 1189 O O . ILE A 1 74 ? 17.99787 23.68914 47.73379 1.000 15.17025 74 ILE A O 1
ATOM 1205 N N . THR A 1 75 ? 19.75650 22.84203 46.65975 1.000 13.74233 75 THR A N 1
ATOM 1206 C CA . THR A 1 75 ? 20.11699 21.97721 47.78884 1.000 13.45984 75 THR A CA 1
ATOM 1207 C C . THR A 1 75 ? 20.50305 22.86098 48.99118 1.000 13.56287 75 THR A C 1
ATOM 1208 O O . THR A 1 75 ? 21.36922 23.74686 48.87015 1.000 14.74481 75 THR A O 1
ATOM 1219 N N . PRO A 1 76 ? 19.95375 22.62761 50.18228 1.000 14.31189 76 PRO A N 1
ATOM 1220 C CA . PRO A 1 76 ? 20.41240 23.31221 51.39767 1.000 14.56655 76 PRO A CA 1
ATOM 1221 C C . PRO A 1 76 ? 21.89457 23.13272 51.57138 1.000 15.05316 76 PRO A C 1
ATOM 1222 O O . PRO A 1 76 ? 22.42558 22.02959 51.41769 1.000 15.38162 76 PRO A O 1
ATOM 1233 N N . ASN A 1 77 ? 22.57706 24.22020 51.94156 1.000 14.45383 77 ASN A N 1
ATOM 1234 C CA . ASN A 1 77 ? 24.02921 24.26752 51.80000 1.000 13.92658 77 ASN A CA 1
ATOM 1235 C C . ASN A 1 77 ? 24.73112 25.10866 52.86998 1.000 14.37117 77 ASN A C 1
ATOM 1236 O O . ASN A 1 77 ? 25.90205 24.86886 53.13790 1.000 14.99037 77 ASN A O 1
ATOM 1247 N N . GLY A 1 78 ? 24.04784 26.09217 53.47262 1.000 14.60952 78 GLY A N 1
ATOM 1248 C CA . GLY A 1 78 ? 24.63741 26.89280 54.54072 1.000 14.32957 78 GLY A CA 1
ATOM 1249 C C . GLY A 1 78 ? 25.39990 28.11998 54.08631 1.000 14.13911 78 GLY A C 1
ATOM 1250 O O . GLY A 1 78 ? 25.86860 28.89634 54.94101 1.000 16.40723 78 GLY A O 1
ATOM 1254 N N . ARG A 1 79 ? 25.48578 28.34990 52.79632 1.000 14.18419 79 ARG A N 1
ATOM 1255 C CA . ARG A 1 79 ? 26.15163 29.48666 52.20398 1.000 13.84876 79 ARG A CA 1
ATOM 1256 C C . ARG A 1 79 ? 25.21661 30.42127 51.47049 1.000 14.15295 79 ARG A C 1
ATOM 1257 O O . ARG A 1 79 ? 25.32590 31.65958 51.59040 1.000 15.20829 79 ARG A O 1
ATOM 1278 N N . PHE A 1 80 ? 24.25109 29.86137 50.75227 1.000 14.39839 80 PHE A N 1
ATOM 1279 C CA . PHE A 1 80 ? 23.25568 30.60296 50.00581 1.000 14.35978 80 PHE A CA 1
ATOM 1280 C C . PHE A 1 80 ? 21.85891 30.15469 50.46617 1.000 14.18819 80 PHE A C 1
ATOM 1281 O O . PHE A 1 80 ? 21.60820 28.94806 50.63573 1.000 14.75585 80 PHE A O 1
ATOM 1298 N N . LYS A 1 81 ? 20.93648 31.09596 50.60757 1.000 14.17795 81 LYS A N 1
ATOM 1299 C CA . LYS A 1 81 ? 19.57260 30.75380 50.91136 1.000 14.73377 81 LYS A CA 1
ATOM 1300 C C . LYS A 1 81 ? 18.98744 29.96058 49.75005 1.000 15.00352 81 LYS A C 1
ATOM 1301 O O . LYS A 1 81 ? 19.17091 30.36495 48.58935 1.000 15.69710 81 LYS A O 1
ATOM 1320 N N . PRO A 1 82 ? 18.32929 28.83488 49.98688 1.000 14.91725 82 PRO A N 1
ATOM 1321 C CA . PRO A 1 82 ? 17.84080 28.03524 48.84289 1.000 15.06428 82 PRO A CA 1
ATOM 1322 C C . PRO A 1 82 ? 16.83379 28.78674 48.00177 1.000 14.62894 82 PRO A C 1
ATOM 1323 O O . PRO A 1 82 ? 16.06928 29.63595 48.49009 1.000 15.24107 82 PRO A O 1
ATOM 1334 N N . ASN A 1 83 ? 16.79948 28.45021 46.72828 1.000 14.76291 83 ASN A N 1
ATOM 1335 C CA . ASN A 1 83 ? 15.76258 28.90773 45.82367 1.000 14.11397 83 ASN A CA 1
ATOM 1336 C C . ASN A 1 83 ? 15.69129 30.40634 45.68053 1.000 14.79799 83 ASN A C 1
ATOM 1337 O O . ASN A 1 83 ? 14.61582 30.94470 45.40749 1.000 15.72785 83 ASN A O 1
ATOM 1348 N N . THR A 1 84 ? 16.82384 31.06823 45.77322 1.000 14.22314 84 THR A N 1
ATOM 1349 C CA . THR A 1 84 ? 16.87822 32.53049 45.81744 1.000 13.91623 84 THR A CA 1
ATOM 1350 C C . THR A 1 84 ? 17.90966 33.03612 44.81623 1.000 13.76223 84 THR A C 1
ATOM 1351 O O . THR A 1 84 ? 19.01747 32.51083 44.73948 1.000 14.65081 84 THR A O 1
ATOM 1362 N N . ARG A 1 85 ? 17.54466 34.06390 44.04055 1.000 13.88239 85 ARG A N 1
ATOM 1363 C CA . ARG A 1 85 ? 18.51241 34.66608 43.13299 1.000 13.65258 85 ARG A CA 1
ATOM 1364 C C . ARG A 1 85 ? 19.73404 35.19471 43.88154 1.000 13.26829 85 ARG A C 1
ATOM 1365 O O . ARG A 1 85 ? 19.62452 35.93624 44.85413 1.000 14.46248 85 ARG A O 1
ATOM 1386 N N . LEU A 1 86 ? 20.91107 34.81878 43.41567 1.000 13.49208 86 LEU A N 1
ATOM 1387 C CA . LEU A 1 86 ? 22.15892 35.15981 44.08054 1.000 13.09866 86 LEU A CA 1
ATOM 1388 C C . LEU A 1 86 ? 22.84805 36.30361 43.34998 1.000 13.64591 86 LEU A C 1
ATOM 1389 O O . LEU A 1 86 ? 23.01204 36.30649 42.12068 1.000 14.42866 86 LEU A O 1
ATOM 1405 N N . CYS A 1 87 ? 23.31460 37.29401 44.13399 1.000 13.71063 87 CYS A N 1
ATOM 1406 C CA . CYS A 1 87 ? 23.95651 38.47213 43.58265 1.000 13.27698 87 CYS A CA 1
ATOM 1407 C C . CYS A 1 87 ? 25.44537 38.19600 43.40682 1.000 13.45726 87 CYS A C 1
ATOM 1408 O O . CYS A 1 87 ? 26.21186 38.20333 44.36230 1.000 15.23883 87 CYS A O 1
ATOM 1416 N N . LEU A 1 88 ? 25.81572 37.88810 42.17419 1.000 14.42848 88 LEU A N 1
ATOM 1417 C CA . LEU A 1 88 ? 27.16390 37.53584 41.77432 1.000 14.29722 88 LEU A CA 1
ATOM 1418 C C . LEU A 1 88 ? 27.60135 38.47652 40.65077 1.000 14.40445 88 LEU A C 1
ATOM 1419 O O . LEU A 1 88 ? 26.76445 39.03612 39.93273 1.000 15.12776 88 LEU A O 1
ATOM 1435 N N . SER A 1 89 ? 28.92250 38.62979 40.47944 1.000 14.50346 89 SER A N 1
ATOM 1436 C CA . SER A 1 89 ? 29.40043 39.52468 39.44203 1.000 16.24610 89 SER A CA 1
ATOM 1437 C C . SER A 1 89 ? 28.87632 39.14974 38.05999 1.000 15.04546 89 SER A C 1
ATOM 1438 O O . SER A 1 89 ? 28.63817 40.04821 37.20215 1.000 16.36820 89 SER A O 1
ATOM 1446 N N . MET A 1 90 ? 28.70081 37.84385 37.80059 1.000 15.21153 90 MET A N 1
ATOM 1447 C CA . MET A 1 90 ? 28.18489 37.36256 36.51588 1.000 15.16074 90 MET A CA 1
ATOM 1448 C C . MET A 1 90 ? 26.79777 36.81180 36.89208 1.000 15.40610 90 MET A C 1
ATOM 1449 O O . MET A 1 90 ? 26.67381 35.62776 37.24130 1.000 16.33381 90 MET A O 1
ATOM 1463 N N . SER A 1 91 ? 25.77477 37.65299 36.90749 1.000 15.20633 91 SER A N 1
ATOM 1464 C CA . SER A 1 91 ? 24.43150 37.28768 37.30511 1.000 15.04986 91 SER A CA 1
ATOM 1465 C C . SER A 1 91 ? 23.48349 38.41865 36.94003 1.000 15.06583 91 SER A C 1
ATOM 1466 O O . SER A 1 91 ? 23.90281 39.53351 36.60860 1.000 15.47483 91 SER A O 1
ATOM 1474 N N . ASP A 1 92 ? 22.19475 38.12221 37.04481 1.000 14.80986 92 ASP A N 1
ATOM 1475 C CA . ASP A 1 92 ? 21.15498 39.10349 36.69745 1.000 14.90379 92 ASP A CA 1
ATOM 1476 C C . ASP A 1 92 ? 21.05110 40.29007 37.62683 1.000 14.13802 92 ASP A C 1
ATOM 1477 O O . ASP A 1 92 ? 20.33530 41.23829 37.27441 1.000 15.51776 92 ASP A O 1
ATOM 1486 N N . TYR A 1 93 ? 21.78666 40.32779 38.72503 1.000 14.34566 93 TYR A N 1
ATOM 1487 C CA . TYR A 1 93 ? 21.90611 41.54598 39.50498 1.000 13.92690 93 TYR A CA 1
ATOM 1488 C C . TYR A 1 93 ? 22.80405 42.56530 38.84959 1.000 13.83754 93 TYR A C 1
ATOM 1489 O O . TYR A 1 93 ? 22.75619 43.76274 39.22746 1.000 15.63419 93 TYR A O 1
ATOM 1507 N N . HIS A 1 94 ? 23.62480 42.16667 37.89446 1.000 14.58225 94 HIS A N 1
ATOM 1508 C CA . HIS A 1 94 ? 24.59062 43.05344 37.23248 1.000 15.03362 94 HIS A CA 1
ATOM 1509 C C . HIS A 1 94 ? 24.47407 43.02586 35.72109 1.000 14.52980 94 HIS A C 1
ATOM 1510 O O . HIS A 1 94 ? 25.41011 42.65796 35.00554 1.000 15.64429 94 HIS A O 1
ATOM 1524 N N . PRO A 1 95 ? 23.32827 43.45396 35.20822 1.000 14.65477 95 PRO A N 1
ATOM 1525 C CA . PRO A 1 95 ? 23.17324 43.54457 33.76004 1.000 16.10230 95 PRO A CA 1
ATOM 1526 C C . PRO A 1 95 ? 24.06731 44.62880 33.13821 1.000 16.37297 95 PRO A C 1
ATOM 1527 O O . PRO A 1 95 ? 24.37963 44.61896 31.94853 1.000 17.89610 95 PRO A 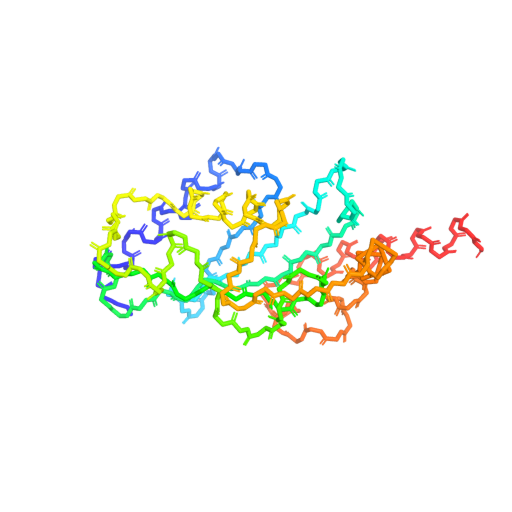O 1
ATOM 1538 N N . ASP A 1 96 ? 24.47039 45.59994 33.99342 1.000 16.11169 96 ASP A N 1
ATOM 1539 C CA . ASP A 1 96 ? 25.29002 46.74448 33.61781 1.000 16.97278 96 ASP A CA 1
ATOM 1540 C C . ASP A 1 96 ? 26.67557 46.33625 33.16783 1.000 17.29434 96 ASP A C 1
ATOM 1541 O O . ASP A 1 96 ? 27.20675 46.89362 32.18064 1.000 18.83770 96 ASP A O 1
ATOM 1550 N N . THR A 1 97 ? 27.25623 45.33448 33.79433 1.000 16.94025 97 THR A N 1
ATOM 1551 C CA . THR A 1 97 ? 28.60345 44.90509 33.45606 1.000 17.33388 97 THR A CA 1
ATOM 1552 C C . THR A 1 97 ? 28.63621 43.51100 32.85004 1.000 16.91511 97 THR A C 1
ATOM 1553 O O . THR A 1 97 ? 29.71557 42.91086 32.73051 1.000 18.62178 97 THR A O 1
ATOM 1564 N N . TRP A 1 98 ? 27.49762 43.03493 32.39507 1.000 17.57657 98 TRP A N 1
ATOM 1565 C CA . TRP A 1 98 ? 27.39338 41.74341 31.74897 1.000 16.71524 98 TRP A CA 1
ATOM 1566 C C . TRP A 1 98 ? 28.21042 41.70911 30.48066 1.000 16.63952 98 TRP A C 1
ATOM 1567 O O . TRP A 1 98 ? 28.19996 42.64850 29.68726 1.000 17.92608 98 TRP A O 1
ATOM 1588 N N . ASN A 1 99 ? 28.90105 40.59529 30.28418 1.000 16.74181 99 ASN A N 1
ATOM 1589 C CA . ASN A 1 99 ? 29.62855 40.35284 29.03825 1.000 17.44942 99 ASN A CA 1
ATOM 1590 C C . ASN A 1 99 ? 29.02007 39.1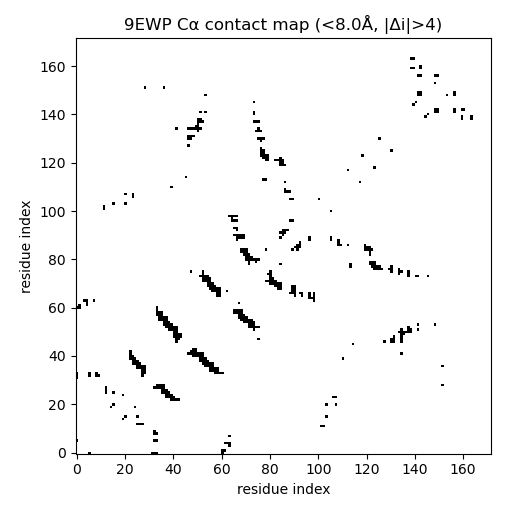6417 28.31586 1.000 17.18863 99 ASN A C 1
ATOM 1591 O O . ASN A 1 99 ? 29.11332 38.03095 28.82041 1.000 17.00621 99 ASN A O 1
ATOM 1602 N N . PRO A 1 100 ? 28.35795 39.35775 27.18686 1.000 16.40161 100 PRO A N 1
ATOM 1603 C CA . PRO A 1 100 ? 27.75487 38.22808 26.47147 1.000 16.35691 100 PRO A CA 1
ATOM 1604 C C . PRO A 1 100 ? 28.68950 37.10177 26.18244 1.000 16.93220 100 PRO A C 1
ATOM 1605 O O . PRO A 1 100 ? 28.24027 35.95110 26.02286 1.000 17.24057 100 PRO A O 1
ATOM 1616 N N . GLY A 1 101 ? 29.97666 37.37617 26.07221 1.000 17.07238 101 GLY A N 1
ATOM 1617 C CA . GLY A 1 101 ? 30.97557 36.37963 25.75601 1.000 18.36481 101 GLY A CA 1
ATOM 1618 C C . GLY A 1 101 ? 31.32307 35.42431 26.87169 1.000 18.00328 101 GLY A C 1
ATOM 1619 O O . GLY A 1 101 ? 32.03392 34.44634 26.62864 1.000 19.01930 101 GLY A O 1
ATOM 1623 N N . TRP A 1 102 ? 30.90316 35.69493 28.09650 1.000 17.06008 102 TRP A N 1
ATOM 1624 C CA . TRP A 1 102 ? 31.21603 34.74394 29.15068 1.000 17.44751 102 TRP A CA 1
ATOM 1625 C C . TRP A 1 102 ? 30.60055 33.36715 28.84735 1.000 17.30421 102 TRP A C 1
ATOM 1626 O O . TRP A 1 102 ? 29.42360 33.27260 28.53506 1.000 17.64261 102 TRP A O 1
ATOM 1647 N N . SER A 1 103 ? 31.39340 32.31085 29.01208 1.000 16.39900 103 SER A N 1
ATOM 1648 C CA . SER A 1 103 ? 30.88578 30.97748 28.79269 1.000 16.00229 103 SER A CA 1
ATOM 1649 C C . SER A 1 103 ? 30.09951 30.51208 30.01146 1.000 16.02877 103 SER A C 1
ATOM 1650 O O . SER A 1 103 ? 30.21112 31.08188 31.10326 1.000 16.26915 103 SER A O 1
ATOM 1658 N N . VAL A 1 104 ? 29.29593 29.46256 29.81522 1.000 16.10352 104 VAL A N 1
ATOM 1659 C CA . VAL A 1 104 ? 28.56051 28.89894 30.94357 1.000 15.58915 104 VAL A CA 1
ATOM 1660 C C . VAL A 1 104 ? 29.51949 28.32251 31.97588 1.000 15.77735 104 VAL A C 1
ATOM 1661 O O . VAL A 1 104 ? 29.32816 28.49359 33.17248 1.000 16.40979 104 VAL A O 1
ATOM 1674 N N . SER A 1 105 ? 30.63601 27.74198 31.52456 1.000 16.02965 105 SER A N 1
ATOM 1675 C CA . SER A 1 105 ? 31.65782 27.26556 32.45999 1.000 16.65993 105 SER A CA 1
ATOM 1676 C C . SER A 1 105 ? 32.20126 28.41271 33.27648 1.000 15.80213 105 SER A C 1
ATOM 1677 O O . SER A 1 105 ? 32.38900 28.28557 34.50098 1.000 16.28945 105 SER A O 1
ATOM 1685 N N . THR A 1 106 ? 32.45711 29.56239 32.64509 1.000 15.63154 106 THR A N 1
ATOM 1686 C CA . THR A 1 106 ? 32.98335 30.69976 33.36591 1.000 15.79228 106 THR A CA 1
ATOM 1687 C C . THR A 1 106 ? 31.98246 31.18493 34.40181 1.000 15.22222 106 THR A C 1
ATOM 1688 O O . THR A 1 106 ? 32.35863 31.46312 35.54782 1.000 15.35065 106 THR A O 1
ATOM 1699 N N . ILE A 1 107 ? 30.70506 31.28345 34.03561 1.000 14.69319 107 ILE A N 1
ATOM 1700 C CA . ILE A 1 107 ? 29.67862 31.74889 34.95894 1.000 14.93558 107 ILE A CA 1
ATOM 1701 C C . ILE A 1 107 ? 29.57747 30.80608 36.16579 1.000 14.42056 107 ILE A C 1
ATOM 1702 O O . ILE A 1 107 ? 29.50987 31.22467 37.31622 1.000 15.24900 107 ILE A O 1
ATOM 1718 N N . LEU A 1 108 ? 29.55074 29.50260 35.90595 1.000 14.77187 108 LEU A N 1
ATOM 1719 C CA . LEU A 1 108 ? 29.46881 28.49345 36.96631 1.000 14.77910 108 LEU A CA 1
ATOM 1720 C C . LEU A 1 108 ? 30.72181 28.48579 37.83197 1.000 15.03866 108 LEU A C 1
ATOM 1721 O O . LEU A 1 108 ? 30.63048 28.34850 39.06026 1.000 15.35831 108 LEU A O 1
ATOM 1737 N N . ASN A 1 109 ? 31.89693 28.61736 37.21779 1.000 15.85624 109 ASN A N 1
ATOM 1738 C CA . ASN A 1 109 ? 33.10363 28.74832 38.01824 1.000 17.28404 109 ASN A CA 1
ATOM 1739 C C . ASN A 1 109 ? 33.05065 29.97928 38.90120 1.000 16.38915 109 ASN A C 1
ATOM 1740 O O . ASN A 1 109 ? 33.58321 29.95137 40.01618 1.000 16.79861 109 ASN A O 1
ATOM 1751 N N . GLY A 1 110 ? 32.40011 31.05302 38.45346 1.000 16.37929 110 GLY A N 1
ATOM 1752 C CA . GLY A 1 110 ? 32.31974 32.21570 39.32666 1.000 16.49908 110 GLY A CA 1
ATOM 1753 C C . GLY A 1 110 ? 31.41542 31.95845 40.50872 1.000 15.57893 110 GLY A C 1
ATOM 1754 O O . GLY A 1 110 ? 31.68173 32.43781 41.61766 1.000 15.76002 110 GLY A O 1
ATOM 1758 N N . LEU A 1 111 ? 30.34177 31.20023 40.28412 1.000 15.47100 111 LEU A N 1
ATOM 1759 C CA . LEU A 1 111 ? 29.49974 30.78854 41.39460 1.000 14.89402 111 LEU A CA 1
ATOM 1760 C C . LEU A 1 111 ? 30.27884 29.97190 42.41465 1.000 14.45562 111 LEU A C 1
ATOM 1761 O O . LEU A 1 111 ? 30.19497 30.21819 43.61158 1.000 15.19164 111 LEU A O 1
ATOM 1777 N N . LEU A 1 112 ? 31.03624 28.96975 41.95348 1.000 14.40832 112 LEU A N 1
ATOM 1778 C CA . LEU A 1 112 ? 31.78477 28.12388 42.85239 1.000 13.67139 112 LEU A CA 1
ATOM 1779 C C . LEU A 1 112 ? 32.86163 28.90953 43.57875 1.000 13.63453 112 LEU A C 1
ATOM 1780 O O . LEU A 1 112 ? 33.05305 28.76436 44.79404 1.000 15.32175 112 LEU A O 1
ATOM 1796 N N . SER A 1 113 ? 33.55239 29.78966 42.86370 1.000 14.87476 113 SER A N 1
ATOM 1797 C CA . SER A 1 113 ? 34.60091 30.58574 43.48186 1.000 15.37720 113 SER A CA 1
ATOM 1798 C C . SER A 1 113 ? 34.02454 31.49709 44.54339 1.000 15.51727 113 SER A C 1
ATOM 1799 O O . SER A 1 113 ? 34.61157 31.67300 45.6213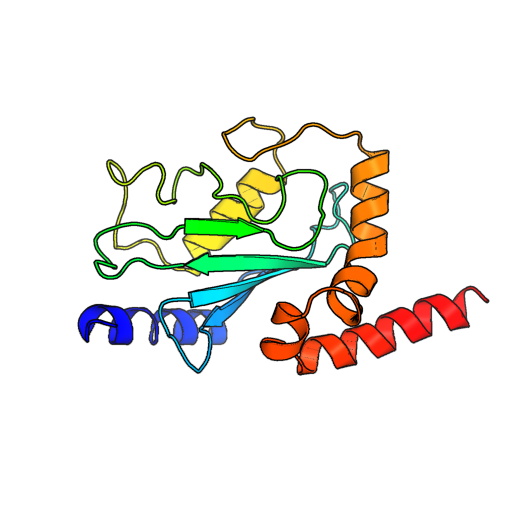2 1.000 16.38726 113 SER A O 1
ATOM 1807 N N . PHE A 1 114 ? 32.86366 32.08420 44.27906 1.000 14.74770 114 PHE A N 1
ATOM 1808 C CA . PHE A 1 114 ? 32.22461 32.91670 45.28395 1.000 14.41475 114 PHE A CA 1
ATOM 1809 C C . PHE A 1 114 ? 31.80476 32.05589 46.47124 1.000 14.87181 114 PHE A C 1
ATOM 1810 O O . PHE A 1 114 ? 31.95853 32.44628 47.63035 1.000 14.78979 114 PHE A O 1
ATOM 1827 N N . MET A 1 115 ? 31.21054 30.89255 46.20049 1.000 14.92333 115 MET A N 1
ATOM 1828 C CA . MET A 1 115 ? 30.68512 30.02504 47.26502 1.000 14.31551 115 MET A CA 1
ATOM 1829 C C . MET A 1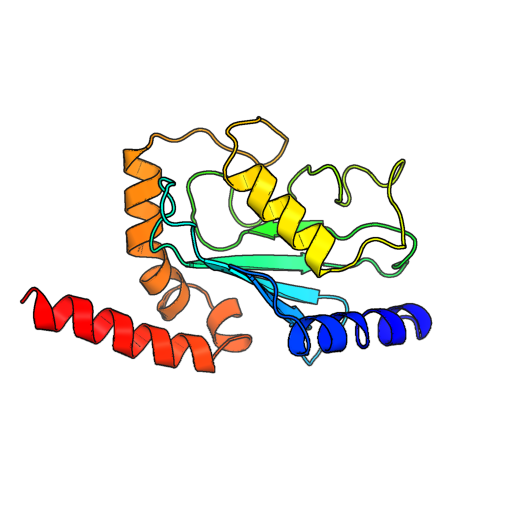 115 ? 31.75864 29.68131 48.30347 1.000 14.25827 115 MET A C 1
ATOM 1830 O O . MET A 1 115 ? 31.45899 29.64754 49.49639 1.000 14.33876 115 MET A O 1
ATOM 1844 N N . THR A 1 116 ? 32.99846 29.43405 47.87767 1.000 14.92859 116 THR A N 1
ATOM 1845 C CA . THR A 1 116 ? 34.03121 29.00220 48.79369 1.000 15.07235 116 THR A CA 1
ATOM 1846 C C . THR A 1 116 ? 34.75155 30.16673 49.47527 1.000 16.12322 116 THR A C 1
ATOM 1847 O O . THR A 1 116 ? 35.51885 29.94918 50.44218 1.000 17.47044 116 THR A O 1
ATOM 1858 N N . SER A 1 117 ? 34.46688 31.38276 49.08796 1.000 15.99471 117 SER A N 1
ATOM 1859 C CA . SER A 1 117 ? 34.79633 32.56961 49.88674 1.000 15.27683 117 SER A CA 1
ATOM 1860 C C . SER A 1 117 ? 33.71464 32.74583 50.93631 1.000 15.79110 117 SER A C 1
ATOM 1861 O O . SER A 1 117 ? 32.72720 32.01280 50.96934 1.000 16.66910 117 SER A O 1
ATOM 1869 N N . ASP A 1 118 ? 33.91248 33.73639 51.81385 1.000 15.71505 118 ASP A N 1
ATOM 1870 C CA . ASP A 1 118 ? 32.90987 34.15083 52.78997 1.000 16.24830 118 ASP A CA 1
ATOM 1871 C C . ASP A 1 118 ? 32.34926 35.54076 52.48752 1.000 15.62148 118 ASP A C 1
ATOM 1872 O O . ASP A 1 118 ? 31.72798 36.15592 53.35178 1.000 17.82029 118 ASP A O 1
ATOM 1881 N N . GLU A 1 119 ? 32.54683 36.05868 51.27498 1.000 15.54969 119 GLU A N 1
ATOM 1882 C CA . GLU A 1 119 ? 32.04989 37.38327 50.94073 1.000 15.52597 119 GLU A CA 1
ATOM 1883 C C . GLU A 1 119 ? 30.51291 37.38521 51.01954 1.000 15.55948 119 GLU A C 1
ATOM 1884 O O . GLU A 1 119 ? 29.84405 36.45464 50.55567 1.000 16.41395 119 GLU A O 1
ATOM 1896 N N . ALA A 1 120 ? 29.96179 38.47705 51.55888 1.000 15.74174 120 ALA A N 1
ATOM 1897 C CA . ALA A 1 120 ? 28.53067 38.62332 51.68656 1.000 15.40940 120 ALA A CA 1
ATOM 1898 C C . ALA A 1 120 ? 27.92544 39.24485 50.44334 1.000 15.52162 120 ALA A C 1
ATOM 1899 O O . ALA A 1 120 ? 28.49946 40.12796 49.84301 1.000 16.50526 120 ALA A O 1
ATOM 1906 N N . THR A 1 121 ? 26.72116 38.83303 50.10460 1.000 14.35560 121 THR A N 1
ATOM 1907 C CA . THR A 1 121 ? 26.00791 39.37909 48.96780 1.000 14.66576 121 THR A CA 1
ATOM 1908 C C . THR A 1 121 ? 24.53647 39.04834 49.14827 1.000 14.70061 121 THR A C 1
ATOM 1909 O O . THR A 1 121 ? 24.19250 38.10790 49.87767 1.000 15.37270 121 THR A O 1
ATOM 1920 N N . THR A 1 122 ? 23.66473 39.72133 48.42226 1.000 14.36099 122 THR A N 1
ATOM 1921 C CA . THR A 1 122 ? 22.27333 39.33415 48.45994 1.000 14.60723 122 THR A CA 1
ATOM 1922 C C . THR A 1 122 ? 22.11211 37.85900 48.10913 1.000 13.98580 122 THR A C 1
ATOM 1923 O O . THR A 1 122 ? 22.55892 37.41167 47.03233 1.000 14.75182 122 THR A O 1
ATOM 1934 N N A GLY A 1 123 ? 21.40275 37.12766 48.96489 0.498 14.26341 123 GLY A N 1
ATOM 1935 N N B GLY A 1 123 ? 21.40295 37.12770 48.96538 0.502 14.25768 123 GLY A N 1
ATOM 1936 C CA A GLY A 1 123 ? 21.21642 35.69609 48.81634 0.498 15.24724 123 GLY A CA 1
ATOM 1937 C CA B GLY A 1 123 ? 21.21570 35.69613 48.81750 0.502 15.23421 123 GLY A CA 1
ATOM 1938 C C A GLY A 1 123 ? 22.15914 34.84442 49.62860 0.498 15.91161 123 GLY A C 1
ATOM 1939 C C B GLY A 1 123 ? 22.15927 34.84435 49.62854 0.502 15.89440 123 GLY A C 1
ATOM 1940 O O A GLY A 1 123 ? 21.87801 33.64146 49.80581 0.498 16.88339 123 GLY A O 1
ATOM 1941 O O B GLY A 1 123 ? 21.87881 33.64106 49.80501 0.502 16.87204 123 GLY A O 1
ATOM 1948 N N . SER A 1 124 ? 23.24373 35.40281 50.15537 1.000 16.87080 124 SER A N 1
ATOM 1949 C CA . SER A 1 124 ? 24.09900 34.62361 51.04994 1.000 17.61243 124 SER A CA 1
ATOM 1950 C C . SER A 1 124 ? 23.56938 34.63440 52.47590 1.000 18.04557 124 SER A C 1
ATOM 1951 O O . SER A 1 124 ? 22.71986 35.45344 52.85756 1.000 17.36343 124 SER A O 1
ATOM 1960 N N . ILE A 1 125 ? 23.97549 33.61387 53.23883 1.000 17.17605 125 ILE A N 1
ATOM 1961 C CA . ILE A 1 125 ? 23.52637 33.44353 54.60709 1.000 16.93739 125 ILE A CA 1
ATOM 1962 C C . ILE A 1 125 ? 24.73510 33.13514 55.48041 1.000 17.79313 125 ILE A C 1
ATOM 1963 O O . ILE A 1 125 ? 25.79031 32.68783 55.04113 1.000 19.81679 125 ILE A O 1
ATOM 1979 N N . THR A 1 126 ? 24.52844 33.28480 56.78529 1.000 19.80452 126 THR A N 1
ATOM 1980 C CA . THR A 1 126 ? 25.58361 33.05755 57.77499 1.000 22.06097 126 THR A CA 1
ATOM 1981 C C . THR A 1 126 ? 25.25497 31.81166 58.58539 1.000 20.75603 126 THR A C 1
ATOM 1982 O O . THR A 1 126 ? 24.17214 31.72163 59.17312 1.000 22.04175 126 THR A O 1
ATOM 1993 N N . THR A 1 127 ? 26.13102 30.79627 58.50064 1.000 18.83933 127 THR A N 1
ATOM 1994 C CA . THR A 1 127 ? 26.04453 29.58969 59.30954 1.000 19.04481 127 THR A CA 1
ATOM 1995 C C . THR A 1 127 ? 27.41573 29.24233 59.84900 1.000 18.61727 127 THR A C 1
ATOM 1996 O O . THR A 1 127 ? 28.44820 29.73749 59.39267 1.000 19.78379 127 THR A O 1
ATOM 2007 N N . SER A 1 128 ? 27.41029 28.31331 60.79591 1.000 19.19318 128 SER A N 1
ATOM 2008 C CA . SER A 1 128 ? 28.67744 27.83551 61.32269 1.000 19.49508 128 SER A CA 1
ATOM 2009 C C . SER A 1 128 ? 29.30814 26.77478 60.39266 1.000 19.03148 128 SER A C 1
ATOM 2010 O O . SER A 1 128 ? 28.66287 26.18235 59.51581 1.000 18.76980 128 SER A O 1
ATOM 2018 N N . ASP A 1 129 ? 30.58532 26.48895 60.64697 1.000 19.88911 129 ASP A N 1
ATOM 2019 C CA . ASP A 1 129 ? 31.26825 25.40395 59.95343 1.000 22.09075 129 ASP A CA 1
ATOM 2020 C C . ASP A 1 129 ? 30.55997 24.07435 60.18746 1.000 19.86725 129 ASP A C 1
ATOM 2021 O O . ASP A 1 129 ? 30.38057 23.26640 59.26694 1.000 19.17312 129 ASP A O 1
ATOM 2030 N N . HIS A 1 130 ? 30.12169 23.83321 61.39735 1.000 20.11381 130 HIS A N 1
ATOM 2031 C CA . HIS A 1 130 ? 29.43237 22.61371 61.71356 1.000 21.00351 130 HIS A CA 1
ATOM 2032 C C . HIS A 1 130 ? 28.14860 22.48390 60.92157 1.000 19.54672 130 HIS A C 1
ATOM 2033 O O . HIS A 1 130 ? 27.83285 21.39954 60.42675 1.000 19.50193 130 HIS A O 1
ATOM 2047 N N . GLN A 1 131 ? 27.39076 23.56240 60.80527 1.000 19.20161 131 GLN A N 1
ATOM 2048 C CA . GLN A 1 131 ? 26.15988 23.49040 60.03240 1.000 19.00016 131 GLN A CA 1
ATOM 2049 C C . GLN A 1 131 ? 26.45891 23.19882 58.56423 1.000 16.76293 131 GLN A C 1
ATOM 2050 O O . GLN A 1 131 ? 25.76323 22.39895 57.92781 1.000 17.34182 131 GLN A O 1
ATOM 2064 N N . LYS A 1 132 ? 27.48782 23.84976 58.01370 1.000 16.74700 132 LYS A N 1
ATOM 2065 C CA . LYS A 1 132 ? 27.85090 23.56720 56.61696 1.000 15.74857 132 LYS A CA 1
ATOM 2066 C C . LYS A 1 132 ? 28.23456 22.11096 56.44156 1.000 15.91956 132 LYS A C 1
ATOM 2067 O O . LYS A 1 132 ? 27.85967 21.49719 55.44627 1.000 16.02173 132 LYS A O 1
ATOM 2086 N N . LYS A 1 133 ? 29.00899 21.54032 57.37798 1.000 16.09877 133 LYS A N 1
ATOM 2087 C CA . LYS A 1 133 ? 29.39402 20.15263 57.25332 1.000 16.27691 133 LYS A CA 1
ATOM 2088 C C . LYS A 1 133 ? 28.18908 19.21485 57.37181 1.000 16.36465 133 LYS A C 1
ATOM 2089 O O . LYS A 1 133 ? 28.14613 18.18177 56.68842 1.000 17.41545 133 LYS A O 1
ATOM 2108 N N . THR A 1 134 ? 27.24182 19.53290 58.25195 1.000 17.22205 134 THR A N 1
ATOM 2109 C CA . THR A 1 134 ? 26.05106 18.72578 58.37379 1.000 17.28176 134 THR A CA 1
ATOM 2110 C C . THR A 1 134 ? 25.26745 18.74189 57.07619 1.000 16.71465 134 THR A C 1
ATOM 2111 O O . THR A 1 134 ? 24.84422 17.69493 56.56823 1.000 16.46282 134 THR A O 1
ATOM 2122 N N . LEU A 1 135 ? 25.10842 19.91322 56.48078 1.000 16.24219 135 LEU A N 1
ATOM 2123 C CA . LEU A 1 135 ? 24.37398 20.04885 55.23524 1.000 15.31344 135 LEU A CA 1
ATOM 2124 C C . LEU A 1 135 ? 25.12143 19.33147 54.11297 1.000 15.25846 135 LEU A C 1
ATOM 2125 O O . LEU A 1 135 ? 24.48423 18.77251 53.20465 1.000 15.75262 135 LEU A O 1
ATOM 2141 N N . ALA A 1 136 ? 26.44683 19.39875 54.11651 1.000 14.92617 136 ALA A N 1
ATOM 2142 C CA . ALA A 1 136 ? 27.16521 18.67729 53.07248 1.000 15.35424 136 ALA A CA 1
ATOM 2143 C C . ALA A 1 136 ? 26.91766 17.20126 53.18776 1.000 16.13947 136 ALA A C 1
ATOM 2144 O O . ALA A 1 136 ? 26.67067 16.51360 52.19732 1.000 16.85190 136 ALA A O 1
ATOM 2151 N N . ARG A 1 137 ? 27.02917 16.67763 54.39076 1.000 16.88151 137 ARG A N 1
ATOM 2152 C CA . ARG A 1 137 ? 26.80933 15.25887 54.57656 1.000 18.28571 137 ARG A CA 1
ATOM 2153 C C . ARG A 1 137 ? 25.41690 14.85577 54.11764 1.000 17.75492 137 ARG A C 1
ATOM 2154 O O . ARG A 1 137 ? 25.24147 13.78809 53.48835 1.000 20.04408 137 ARG A O 1
ATOM 2175 N N . ASN A 1 138 ? 24.41116 15.68195 54.41527 1.000 17.08308 138 ASN A N 1
ATOM 2176 C CA . ASN A 1 138 ? 23.04703 15.29755 54.09945 1.000 17.11416 138 ASN A CA 1
ATOM 2177 C C . ASN A 1 138 ? 22.61990 15.66029 52.68934 1.000 16.68569 138 ASN A C 1
ATOM 2178 O O . ASN A 1 138 ? 21.47354 15.32499 52.30709 1.000 17.10327 138 ASN A O 1
ATOM 2189 N N . SER A 1 139 ? 23.45898 16.36042 51.92866 1.000 16.32163 139 SER A N 1
ATOM 2190 C CA . SER A 1 139 ? 23.03697 16.84500 50.61578 1.000 15.14038 139 SER A CA 1
ATOM 2191 C C . SER A 1 139 ? 22.70007 15.73407 49.63691 1.000 15.84733 139 SER A C 1
ATOM 2192 O O . SER A 1 139 ? 21.75464 15.86979 48.86587 1.000 15.49622 139 SER A O 1
ATOM 2200 N N . ILE A 1 140 ? 23.43776 14.60624 49.67408 1.000 15.76057 140 ILE A N 1
ATOM 2201 C CA . ILE A 1 140 ? 23.16157 13.53156 48.71254 1.000 16.50526 140 ILE A CA 1
ATOM 2202 C C . ILE A 1 140 ? 21.78551 12.95688 48.99803 1.000 16.64971 140 ILE A C 1
ATOM 2203 O O . ILE A 1 140 ? 20.95545 12.80627 48.11061 1.000 17.28633 140 ILE A O 1
ATOM 2219 N N . SER A 1 141 ? 21.47293 12.71594 50.26596 1.000 16.60567 141 SER A N 1
ATOM 2220 C CA . SER A 1 141 ? 20.14321 12.27359 50.63057 1.000 17.01019 141 SER A CA 1
ATOM 2221 C C . SER A 1 141 ? 19.06078 13.28374 50.20448 1.000 16.45803 141 SER A C 1
ATOM 2222 O O . SER A 1 141 ? 17.98602 12.89484 49.69566 1.000 16.98258 141 SER A O 1
ATOM 2230 N N . TYR A 1 142 ? 19.26975 14.57681 50.51015 1.000 16.19826 142 TYR A N 1
ATOM 2231 C CA . TYR A 1 142 ? 18.32294 15.59519 50.10753 1.000 16.07366 142 TYR A CA 1
ATOM 2232 C C . TYR A 1 142 ? 18.04558 15.47827 48.61409 1.000 15.61928 142 TYR A C 1
ATOM 2233 O O . TYR A 1 142 ? 16.89689 15.48407 48.19283 1.000 16.14616 142 TYR A O 1
ATOM 2251 N N . ASN A 1 143 ? 19.09926 15.39509 47.79091 1.000 15.37762 143 ASN A N 1
ATOM 2252 C CA . ASN A 1 143 ? 18.85919 15.39175 46.33827 1.000 15.01547 143 ASN A CA 1
ATOM 2253 C C . ASN A 1 143 ? 18.18071 14.11977 45.85553 1.000 15.16770 143 ASN A C 1
ATOM 2254 O O . ASN A 1 143 ? 17.41783 14.16247 44.89082 1.000 16.52756 143 ASN A O 1
ATOM 2265 N N . THR A 1 144 ? 18.42986 13.01468 46.54957 1.000 15.66785 144 THR A N 1
ATOM 2266 C CA . THR A 1 144 ? 17.93830 11.69620 46.14523 1.000 16.23950 144 THR A CA 1
ATOM 2267 C C . THR A 1 144 ? 16.47552 11.54133 46.48903 1.000 17.92130 144 THR A C 1
ATOM 2268 O O . THR A 1 144 ? 15.75263 10.81828 45.79103 1.000 19.48633 144 THR A O 1
ATOM 2279 N N . PHE A 1 145 ? 16.04019 12.09716 47.60931 1.000 18.61589 145 PHE A N 1
ATOM 2280 C CA . PHE A 1 145 ? 14.72301 11.83833 48.15358 1.000 19.79811 145 PHE A CA 1
ATOM 2281 C C . PHE A 1 145 ? 13.80970 13.03307 48.22105 1.000 20.68926 145 PHE A C 1
ATOM 2282 O O . PHE A 1 145 ? 12.60751 12.84152 48.21956 1.000 24.70188 145 PHE A O 1
ATOM 2299 N N . GLN A 1 146 ? 14.30869 14.22260 48.46038 1.000 18.96758 146 GLN A N 1
ATOM 2300 C CA . GLN A 1 146 ? 13.45631 15.36375 48.66740 1.000 21.11298 146 GLN A CA 1
ATOM 2301 C C . GLN A 1 146 ? 13.47082 16.38420 47.55519 1.000 21.93227 146 GLN A C 1
ATOM 2302 O O . GLN A 1 146 ? 12.91188 17.42066 47.71893 1.000 27.17128 146 GLN A O 1
ATOM 2316 N N . ASN A 1 147 ? 14.13990 16.15525 46.47852 1.000 20.60129 147 ASN A N 1
ATOM 2317 C CA . ASN A 1 147 ? 14.37355 17.18665 45.45911 1.000 19.48237 147 ASN A CA 1
ATOM 2318 C C . ASN A 1 147 ? 13.74025 16.65946 44.18122 1.000 19.41529 147 ASN A C 1
ATOM 2319 O O . ASN A 1 147 ? 14.36638 15.96683 43.39758 1.000 18.55150 147 ASN A O 1
ATOM 2330 N N . VAL A 1 148 ? 12.49749 17.04647 43.94694 1.000 20.28116 148 VAL A N 1
ATOM 2331 C CA . VAL A 1 148 ? 11.75156 16.59810 42.79222 1.000 22.99051 148 VAL A CA 1
ATOM 2332 C C . VAL A 1 148 ? 12.45198 16.97436 41.48326 1.000 21.59250 148 VAL A C 1
ATOM 2333 O O . VAL A 1 148 ? 12.50848 16.18570 40.53509 1.000 21.74157 148 VAL A O 1
ATOM 2346 N N . ARG A 1 149 ? 12.95282 18.21277 41.38608 1.000 19.53339 149 ARG A N 1
ATOM 2347 C CA . ARG A 1 149 ? 13.61122 18.63895 40.15316 1.000 17.87833 149 ARG A CA 1
ATOM 2348 C C . ARG A 1 149 ? 14.88730 17.86798 39.89362 1.000 17.49846 149 ARG A C 1
ATOM 2349 O O . ARG A 1 149 ? 15.16948 17.54409 38.74439 1.000 18.14798 149 ARG A O 1
ATOM 2370 N N . PHE A 1 150 ? 15.63651 17.50355 40.93760 1.000 17.23532 150 PHE A N 1
ATOM 2371 C CA . PHE A 1 150 ? 16.83769 16.70010 40.72091 1.000 17.40740 150 PHE A CA 1
ATOM 2372 C C . PHE A 1 150 ? 16.48827 15.34644 40.13570 1.000 18.00537 150 PHE A C 1
ATOM 2373 O O . PHE A 1 150 ? 17.20100 14.83754 39.25761 1.000 18.37247 150 PHE A O 1
ATOM 2390 N N . LYS A 1 151 ? 15.41439 14.74478 40.61222 1.000 18.88275 151 LYS A N 1
ATOM 2391 C CA . LYS A 1 151 ? 15.05070 13.42931 40.11402 1.000 20.82195 151 LYS A CA 1
ATOM 2392 C C . LYS A 1 151 ? 14.62898 13.51957 38.65049 1.000 21.96094 151 LYS A C 1
ATOM 2393 O O . LYS A 1 151 ? 14.88841 12.61155 37.85611 1.000 23.51074 151 LYS A O 1
ATOM 2412 N N . LEU A 1 152 ? 13.97505 14.61879 38.26329 1.000 21.03161 152 LEU A N 1
ATOM 2413 C CA . LEU A 1 152 ? 13.54692 14.78329 36.89058 1.000 22.20993 152 LEU A CA 1
ATOM 2414 C C . LEU A 1 152 ? 14.68772 15.08092 35.93867 1.000 21.11311 152 LEU A C 1
ATOM 2415 O O . LEU A 1 152 ? 14.70442 14.58783 34.79630 1.000 22.31459 152 LEU A O 1
ATOM 2431 N N . ILE A 1 153 ? 15.65291 15.85406 36.37462 1.000 18.92600 153 ILE A N 1
ATOM 2432 C CA . ILE A 1 153 ? 16.73776 16.32383 35.50096 1.000 17.99612 153 ILE A CA 1
ATOM 2433 C C . ILE A 1 153 ? 17.92301 15.37226 35.47835 1.000 17.10284 153 ILE A C 1
ATOM 2434 O O . ILE A 1 153 ? 18.54047 15.17793 34.42890 1.000 19.32952 153 ILE A O 1
ATOM 2450 N N . PHE A 1 154 ? 18.24148 14.77900 36.63415 1.000 16.68104 154 PHE A N 1
ATOM 2451 C CA . PHE A 1 154 ? 19.43274 13.97673 36.84031 1.000 16.68180 154 PHE A CA 1
ATOM 2452 C C . PHE A 1 154 ? 19.10771 12.55271 37.31756 1.000 16.69091 154 PHE A C 1
ATOM 2453 O O . PHE A 1 154 ? 19.67849 12.07432 38.30747 1.000 16.83633 154 PHE A O 1
ATOM 2470 N N . PRO A 1 155 ? 18.22466 11.82952 36.65365 1.000 16.95229 155 PRO A N 1
ATOM 2471 C CA . PRO A 1 155 ? 17.88864 10.48491 37.16419 1.000 17.81775 155 PRO A CA 1
ATOM 2472 C C . PRO A 1 155 ? 19.07613 9.51548 37.22415 1.000 17.46967 155 PRO A C 1
ATOM 2473 O O . PRO A 1 155 ? 19.12390 8.62827 38.10306 1.000 18.54481 155 PRO A O 1
ATOM 2484 N N . GLU A 1 156 ? 20.05115 9.68886 36.34297 1.000 16.68332 156 GLU A N 1
ATOM 2485 C CA . GLU A 1 156 ? 21.25736 8.86093 36.39195 1.000 16.83616 156 GLU A CA 1
ATOM 2486 C C . GLU A 1 156 ? 22.08010 9.16933 37.61803 1.000 16.56369 156 GLU A C 1
ATOM 2487 O O . GLU A 1 156 ? 22.73868 8.26491 38.16870 1.000 17.62274 156 GLU A O 1
ATOM 2499 N N . VAL A 1 157 ? 22.03097 10.43153 38.10328 1.000 15.73735 157 VAL A N 1
ATOM 2500 C CA . VAL A 1 157 ? 22.78072 10.75240 39.31132 1.000 15.50594 157 VAL A CA 1
ATOM 2501 C C . VAL A 1 157 ? 22.03954 10.24629 40.54874 1.000 16.03636 157 VAL A C 1
ATOM 2502 O O . VAL A 1 157 ? 22.66633 9.83477 41.52731 1.000 16.74012 157 VAL A O 1
ATOM 2515 N N . VAL A 1 158 ? 20.70344 10.25841 40.52767 1.000 16.06252 158 VAL A N 1
ATOM 2516 C CA . VAL A 1 158 ? 19.94361 9.61662 41.59481 1.000 15.93477 158 VAL A CA 1
ATOM 2517 C C . VAL A 1 158 ? 20.40935 8.18209 41.77379 1.000 16.80085 158 VAL A C 1
ATOM 2518 O O . VAL A 1 158 ? 20.60208 7.72902 42.89338 1.000 16.31329 158 VAL A O 1
ATOM 2531 N N . GLN A 1 159 ? 20.59115 7.42283 40.69080 1.000 16.70342 159 GLN A N 1
ATOM 2532 C CA . GLN A 1 159 ? 21.01224 6.02436 40.81300 1.000 17.01172 159 GLN A CA 1
ATOM 2533 C C . GLN A 1 159 ? 22.40242 5.93256 41.39809 1.000 16.53819 159 GLN A C 1
ATOM 2534 O O . GLN A 1 159 ? 22.64958 5.08017 42.25573 1.000 17.09060 159 GLN A O 1
ATOM 2548 N N . GLU A 1 160 ? 23.32794 6.80716 41.00645 1.000 16.67574 160 GLU A N 1
ATOM 2549 C CA . GLU A 1 160 ? 24.63295 6.81704 41.61323 1.000 17.70832 160 GLU A CA 1
ATOM 2550 C C . GLU A 1 160 ? 24.51350 7.09736 43.08117 1.000 16.22972 160 GLU A C 1
ATOM 2551 O O . GLU A 1 160 ? 25.21401 6.48008 43.89587 1.000 17.39859 160 GLU A O 1
ATOM 2563 N N . ASN A 1 161 ? 23.68396 8.06765 43.44741 1.000 15.37883 161 ASN A N 1
ATOM 2564 C CA . ASN A 1 161 ? 23.49340 8.42554 44.85556 1.000 14.67176 161 ASN A CA 1
ATOM 2565 C C . ASN A 1 161 ? 23.00353 7.25360 45.66268 1.000 14.91552 161 ASN A C 1
ATOM 2566 O O . ASN A 1 161 ? 23.36038 7.13550 46.82831 1.000 16.16327 161 ASN A O 1
ATOM 2577 N N . VAL A 1 162 ? 22.11531 6.45403 45.09270 1.000 14.48613 162 VAL A N 1
ATOM 2578 C CA . VAL A 1 162 ? 21.59362 5.30937 45.81191 1.000 14.04388 162 VAL A CA 1
ATOM 2579 C C . VAL A 1 162 ? 22.75205 4.37057 46.20674 1.000 14.57930 162 VAL A C 1
ATOM 2580 O O . VAL A 1 162 ? 22.82142 3.86605 47.33150 1.000 15.78432 162 VAL A O 1
ATOM 2593 N N . GLU A 1 163 ? 23.68177 4.10623 45.28587 1.000 15.27908 163 GLU A N 1
ATOM 2594 C CA . GLU A 1 163 ? 24.84647 3.28812 45.58836 1.000 15.47328 163 GLU A CA 1
ATOM 2595 C C . GLU A 1 163 ? 25.71205 3.96488 46.63764 1.000 15.76135 163 GLU A C 1
ATOM 2596 O O . GLU A 1 163 ? 26.25878 3.31897 47.54096 1.000 16.27616 163 GLU A O 1
ATOM 2608 N N . THR A 1 164 ? 25.89544 5.28765 46.52716 1.000 16.00437 164 THR A N 1
ATOM 2609 C CA . THR A 1 164 ? 26.73499 5.97574 47.51166 1.000 16.78533 164 THR A CA 1
ATOM 2610 C C . THR A 1 164 ? 26.14984 5.85796 48.91673 1.000 17.69267 164 THR A C 1
ATOM 2611 O O . THR A 1 164 ? 26.85136 5.55007 49.89064 1.000 18.57367 164 THR A O 1
ATOM 2622 N N . LEU A 1 165 ? 24.83456 6.02740 49.03046 1.000 16.86131 165 LEU A N 1
ATOM 2623 C CA . LEU A 1 165 ? 24.21023 5.91090 50.32390 1.000 17.58704 165 LEU A CA 1
ATOM 2624 C C . LEU A 1 165 ? 24.16599 4.49226 50.81705 1.000 16.98500 165 LEU A C 1
ATOM 2625 O O . LEU A 1 165 ? 24.26876 4.26089 52.03723 1.000 18.40973 165 LEU A O 1
ATOM 2641 N N . GLU A 1 166 ? 24.05343 3.52554 49.91559 1.000 16.96173 166 GLU A N 1
ATOM 2642 C CA . GLU A 1 166 ? 24.12739 2.11622 50.28809 1.000 16.54344 166 GLU A CA 1
ATOM 2643 C C . GLU A 1 166 ? 25.45142 1.80661 50.91957 1.000 18.09719 166 GLU A C 1
ATOM 2644 O O . GLU A 1 166 ? 25.50531 1.16082 51.96532 1.000 18.60389 166 GLU A O 1
ATOM 2656 N N . LYS A 1 167 ? 26.54617 2.27900 50.32008 1.000 20.35314 167 LYS A N 1
ATOM 2657 C CA . LYS A 1 167 ? 27.88197 2.00284 50.83541 1.000 23.27240 167 LYS A CA 1
ATOM 2658 C C . LYS A 1 167 ? 28.09141 2.68871 52.16857 1.000 24.97227 167 LYS A C 1
ATOM 2659 O O . LYS A 1 167 ? 28.69669 2.13697 53.08173 1.000 25.67763 167 LYS A O 1
ATOM 2678 N N . ARG A 1 168 ? 27.58358 3.90211 52.32843 1.000 26.40254 168 ARG A N 1
ATOM 2679 C CA . ARG A 1 168 ? 27.74349 4.58110 53.61981 1.000 29.70752 168 ARG A CA 1
ATOM 2680 C C . ARG A 1 168 ? 27.01064 3.85625 54.71840 1.000 31.63487 168 ARG A C 1
ATOM 2681 O O . ARG A 1 168 ? 27.47065 3.80516 55.87512 1.000 31.89958 168 ARG A O 1
ATOM 2702 N N . LYS A 1 169 ? 25.82316 3.37321 54.41536 1.000 33.10126 169 LYS A N 1
ATOM 2703 C CA . LYS A 1 169 ? 25.06702 2.69061 55.45177 1.000 36.01472 169 LYS A CA 1
ATOM 2704 C C . LYS A 1 169 ? 25.68018 1.33908 55.74144 1.000 36.52249 169 LYS A C 1
ATOM 2705 O O . LYS A 1 169 ? 25.99953 1.01571 56.88784 1.000 36.46422 169 LYS A O 1
ATOM 2724 N N . LEU A 1 170 ? 25.91139 0.55298 54.70613 1.000 36.53252 170 LEU A N 1
ATOM 2725 C CA . LEU A 1 170 ? 26.36394 -0.82179 54.94109 1.000 38.91131 170 LEU A CA 1
ATOM 2726 C C . LEU A 1 170 ? 27.78282 -0.86633 55.51821 1.000 43.53825 170 LEU A C 1
ATOM 2727 O O . LEU A 1 170 ? 28.05012 -1.67466 56.42561 1.000 43.10385 170 LEU A O 1
ATOM 2743 N N . ASP A 1 171 ? 28.70746 -0.01080 55.03342 1.000 47.75426 171 ASP A N 1
ATOM 2744 C CA . ASP A 1 171 ? 30.10927 -0.10506 55.46398 1.000 52.51426 171 ASP A CA 1
ATOM 2745 C C . ASP A 1 171 ? 30.32305 0.44723 56.87810 1.000 55.55114 171 ASP A C 1
ATOM 2746 O O . ASP A 1 171 ? 31.31264 0.10175 57.53986 1.000 56.46209 171 ASP A O 1
ATOM 2755 N N . GLU A 1 172 ? 29.44888 1.32299 57.34279 1.000 57.50157 172 GLU A N 1
ATOM 2756 C CA . GLU A 1 172 ? 29.52317 1.82980 58.70442 1.000 60.04671 172 GLU A CA 1
ATOM 2757 C C . GLU A 1 172 ? 28.53343 1.15998 59.65201 1.000 61.69947 172 GLU A C 1
ATOM 2758 O O . GLU A 1 172 ? 28.46866 1.55029 60.82762 1.000 62.83251 172 GLU A O 1
ATOM 2770 N N . LEU A 1 173 ? 27.77865 0.15585 59.17801 1.000 61.52001 173 LEU A N 1
ATOM 2771 C CA . LEU A 1 173 ? 26.84687 -0.62453 59.99448 1.000 60.86797 173 LEU A CA 1
ATOM 2772 C C . LEU A 1 173 ? 26.33610 -1.85546 59.26248 1.000 60.47808 173 LEU A C 1
ATOM 2773 O O . LEU A 1 173 ? 25.24900 -1.84597 58.67970 1.000 60.33869 173 LEU A O 1
#

Secondary structure (DSSP, 8-state):
--HHHHHHHHHHHHHHHHSPPTTEEEEEETTEEEEEEEEEEPPTTSTTTT-EEEEEEE--TTTTSSPPEEEE-S--SSB-TT-----SSSTT-SSS--TT--HHHHHHHHHHHHHS----TTB----HHHHHHHHHHHHHHHHHS-HHHHHH-HHHHHHHHHHHHHHHHHH-

GO terms:
  GO:0004842 ubiquitin-protein transferase activity (F, IDA)
  GO:0005789 endoplasmic reticulum membrane (C, IDA)
  GO:0006513 protein monoubiquitination (P, IDA)
  GO:0036503 ERAD pathway (P, IGI)
  GO:0004842 ubiquitin-protein transferase activity (F, IMP)
  GO:0036503 ERAD pathway (P, IMP)
  GO:0005783 endoplasmic reticulum (C, HDA)
  GO:0006513 protein monoubiquitination (P, IMP)
  GO:0000209 protein polyubiquitination (P, IMP)
  GO:0005515 protein binding (F, IPI)

Solvent-accessible surface area: 9215 Å² total; per-residue (Å²): 82,74,189,88,0,94,159,55,0,70,100,6,84,112,72,10,92,98,116,95,13,98,105,12,82,6,46,22,30,168,136,66,28,27,48,0,2,0,10,0,72,5,19,67,149,32,37,5,136,42,2,20,0,0,0,9,0,50,3,34,85,58,3,8,138,79,2,0,12,0,71,0,4,0,40,2,2,8,0,110,48,82,32,87,0,24,9,90,31,0,36,64,63,67,117,94,24,72,51,57,64,31,0,24,55,2,0,65,21,1,17,75,33,0,56,44,127,116,88,30,84,11,29,66,141,34,54,74,134,91,21,107,38,49,2,143,70,1,17,40,52,0,5,124,119,5,104,107,0,82,133,26,0,68,76,13,25,136,113,4,77,75,50,36,72,111,84,142,120,130,139,84

B-factor: mean 22.19, std 8.5, range [12.95, 74.65]